Protein AF-A0A930SV05-F1 (afdb_monomer_lite)

pLDDT: mean 82.65, std 10.27, range [40.69, 96.81]

Radius of gyration: 17.52 Å; chains: 1; bounding box: 45×36×41 Å

Sequence (191 aa):
MSDQNIVQQAWQAASDKQTQAQADYPELGCLSGCNDCCKHHGSPMTYAQEWDCIADWLAQHPQVYQQARIQYTQLKQTLQVRLAKSEVPTISGALFEAPCPFLQDERCAVYPVRPMTCRAFGNTTLAPHPSSGEQIYTCNPEKDRWEQLLPMLQEPCVLPERTDLFAPLANWGQPRSLLSWLERAMHADTR

Foldseek 3Di:
DDPLVLQLVLLVVLLVLLVVLCVVPVLQPLDQLDCPCQQFQQKDWAFP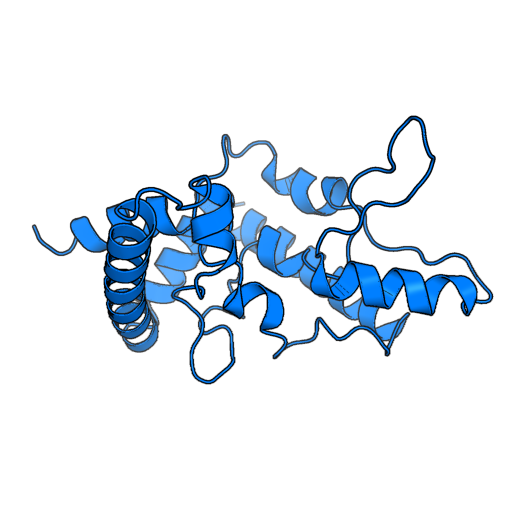SLLVNLVVVCVVVVVLVVQLLVLLVVQVVQLVVQVPDPPHDDSVNSNRNGGHSQQDPSHRVSVSSDGLLSSQALQAWEDQDPPPSDTHHSYPVNVVVCVVCQVVDPDGDDGHHSCVSCVSVVPRDGIDIPSVSSVVVVVVVVD

Structure (mmCIF, N/CA/C/O backbone):
data_AF-A0A930SV05-F1
#
_entry.id   AF-A0A930SV05-F1
#
loop_
_atom_site.group_PDB
_atom_site.id
_atom_site.type_symbol
_atom_site.label_atom_id
_atom_site.label_alt_id
_atom_site.label_comp_id
_atom_site.label_asym_id
_atom_site.label_entity_id
_atom_site.label_seq_id
_atom_site.pdbx_PDB_ins_code
_atom_site.Cartn_x
_atom_site.Cartn_y
_atom_site.Cartn_z
_atom_site.occupancy
_atom_site.B_iso_or_equiv
_atom_site.auth_seq_id
_atom_site.auth_comp_id
_atom_site.auth_asym_id
_atom_site.auth_atom_id
_atom_site.pdbx_PDB_model_num
ATOM 1 N N . MET A 1 1 ? -22.155 1.069 -15.163 1.00 59.22 1 MET A N 1
ATOM 2 C CA . MET A 1 1 ? -21.174 0.385 -14.294 1.00 59.22 1 MET A CA 1
ATOM 3 C C . MET A 1 1 ? -20.994 1.272 -13.075 1.00 59.22 1 MET A C 1
ATOM 5 O O . MET A 1 1 ? -20.831 2.464 -13.284 1.00 59.22 1 MET A O 1
ATOM 9 N N . SER A 1 2 ? -21.166 0.766 -11.851 1.00 78.81 2 SER A N 1
ATOM 10 C CA . SER A 1 2 ? -20.981 1.592 -10.645 1.00 78.81 2 SER A CA 1
ATOM 11 C C . SER A 1 2 ? -19.498 1.905 -10.427 1.00 78.81 2 SER A C 1
ATOM 13 O O . SER A 1 2 ? -18.644 1.123 -10.849 1.00 78.81 2 SER A O 1
ATOM 15 N N . ASP A 1 3 ? -19.190 3.005 -9.737 1.00 80.56 3 ASP A N 1
ATOM 16 C CA . ASP A 1 3 ? -17.806 3.382 -9.407 1.00 80.56 3 ASP A CA 1
ATOM 17 C C . ASP A 1 3 ? -17.085 2.275 -8.617 1.00 80.56 3 ASP A C 1
ATOM 19 O O . ASP A 1 3 ? -15.937 1.951 -8.911 1.00 80.56 3 ASP A O 1
ATOM 23 N N . GLN A 1 4 ? -17.791 1.594 -7.705 1.00 81.44 4 GLN A N 1
ATOM 24 C CA . GLN A 1 4 ? -17.276 0.423 -6.981 1.00 81.44 4 GLN A CA 1
ATOM 25 C C . GLN A 1 4 ? -16.817 -0.708 -7.915 1.00 81.44 4 GLN A C 1
ATOM 27 O O . GLN A 1 4 ? -15.807 -1.356 -7.654 1.00 81.44 4 GLN A O 1
ATOM 32 N N . ASN A 1 5 ? -17.531 -0.947 -9.020 1.00 87.62 5 ASN A N 1
ATOM 33 C CA . ASN A 1 5 ? -17.160 -1.990 -9.976 1.00 87.62 5 ASN A CA 1
ATOM 34 C C . ASN A 1 5 ? -15.854 -1.619 -10.703 1.00 87.62 5 ASN A C 1
ATOM 36 O O . ASN A 1 5 ? -14.973 -2.461 -10.849 1.00 87.62 5 ASN A O 1
ATOM 40 N N . ILE A 1 6 ? -15.674 -0.342 -11.061 1.00 89.25 6 ILE A N 1
ATOM 41 C CA . ILE A 1 6 ? -14.424 0.150 -11.663 1.00 89.25 6 ILE A CA 1
ATOM 42 C C . ILE A 1 6 ? -13.251 -0.010 -10.684 1.00 89.25 6 ILE A C 1
ATOM 44 O O . ILE A 1 6 ? -12.194 -0.500 -11.080 1.00 89.25 6 ILE A O 1
ATOM 48 N N . VAL A 1 7 ? -13.440 0.347 -9.404 1.00 91.50 7 VAL A N 1
ATOM 49 C CA . VAL A 1 7 ? -12.415 0.175 -8.353 1.00 91.50 7 VAL A CA 1
ATOM 50 C C . VAL A 1 7 ? -11.988 -1.290 -8.268 1.00 91.50 7 VAL A C 1
ATOM 52 O O . VAL A 1 7 ? -10.800 -1.602 -8.325 1.00 91.50 7 VAL A O 1
ATOM 55 N N . GLN A 1 8 ? -12.960 -2.195 -8.161 1.00 92.12 8 GLN A N 1
ATOM 56 C CA . GLN A 1 8 ? -12.711 -3.627 -8.017 1.00 92.12 8 GLN A CA 1
ATOM 57 C C . GLN A 1 8 ? -12.015 -4.219 -9.246 1.00 92.12 8 GLN A C 1
ATOM 59 O O . GLN A 1 8 ? -11.072 -4.992 -9.089 1.00 92.12 8 GLN A O 1
ATOM 64 N N . GLN A 1 9 ? -12.418 -3.824 -10.457 1.00 92.81 9 GLN A N 1
ATOM 65 C CA . GLN A 1 9 ? -11.746 -4.237 -11.693 1.00 92.81 9 GLN A CA 1
ATOM 66 C C . GLN A 1 9 ? -10.293 -3.757 -11.734 1.00 92.81 9 GLN A C 1
ATOM 68 O O . GLN A 1 9 ? -9.398 -4.541 -12.048 1.00 92.81 9 GLN A O 1
ATOM 73 N N . ALA A 1 10 ? -10.038 -2.497 -11.370 1.00 92.75 10 ALA A N 1
ATOM 74 C CA . ALA A 1 10 ? -8.683 -1.958 -11.316 1.00 92.75 10 ALA A CA 1
ATOM 75 C C . ALA A 1 10 ? -7.828 -2.700 -10.275 1.00 92.75 10 ALA A C 1
ATOM 77 O O . ALA A 1 10 ? -6.695 -3.093 -10.557 1.00 92.75 10 ALA A O 1
ATOM 78 N N . TRP A 1 11 ? -8.376 -2.957 -9.086 1.00 93.94 11 TRP A N 1
ATOM 79 C CA . TRP A 1 11 ? -7.712 -3.750 -8.051 1.00 93.94 11 TRP A CA 1
ATOM 80 C C . TRP A 1 11 ? -7.405 -5.177 -8.494 1.00 93.94 11 TRP A C 1
ATOM 82 O O . TRP A 1 11 ? -6.324 -5.682 -8.175 1.00 93.94 11 TRP A O 1
ATOM 92 N N . GLN A 1 12 ? -8.325 -5.820 -9.212 1.00 93.00 12 GLN A N 1
ATOM 93 C CA . GLN A 1 12 ? -8.112 -7.161 -9.744 1.00 93.00 12 GLN A CA 1
ATOM 94 C C . GLN A 1 12 ? -6.983 -7.151 -10.773 1.00 93.00 12 GLN A C 1
ATOM 96 O O . GLN A 1 12 ? -6.008 -7.868 -10.587 1.00 93.00 12 GLN A O 1
ATOM 101 N N . ALA A 1 13 ? -7.033 -6.252 -11.759 1.00 92.31 13 ALA A N 1
ATOM 102 C CA . ALA A 1 13 ? -5.990 -6.132 -12.776 1.00 92.31 13 ALA A CA 1
ATOM 103 C C . ALA A 1 13 ? -4.599 -5.886 -12.165 1.00 92.31 13 ALA A C 1
ATOM 105 O O . ALA A 1 13 ? -3.615 -6.493 -12.582 1.00 92.31 13 ALA A O 1
ATOM 106 N N . ALA A 1 14 ? -4.500 -5.037 -11.138 1.00 91.25 14 ALA A N 1
ATOM 107 C CA . ALA A 1 14 ? -3.242 -4.819 -10.423 1.00 91.25 14 ALA A CA 1
ATOM 108 C C . ALA A 1 14 ? -2.764 -6.063 -9.662 1.00 91.25 14 ALA A C 1
ATOM 110 O O . ALA A 1 14 ? -1.565 -6.325 -9.598 1.00 91.25 14 ALA A O 1
ATOM 111 N N . SER A 1 15 ? -3.693 -6.838 -9.101 1.00 89.06 15 SER A N 1
ATOM 112 C CA . SER A 1 15 ? -3.371 -8.094 -8.417 1.00 89.06 15 SER A CA 1
ATOM 113 C C . SER A 1 15 ? -2.893 -9.154 -9.407 1.00 89.06 15 SER A C 1
ATOM 115 O O . SER A 1 15 ? -1.921 -9.842 -9.119 1.00 89.06 15 SER A O 1
ATOM 117 N N . ASP A 1 16 ? -3.498 -9.226 -10.592 1.00 90.38 16 ASP A N 1
ATOM 118 C CA . ASP A 1 16 ? -3.077 -10.140 -11.655 1.00 90.38 16 ASP A CA 1
ATOM 119 C C . ASP A 1 16 ? -1.663 -9.793 -12.138 1.00 90.38 16 ASP A C 1
ATOM 121 O O . ASP A 1 16 ? -0.810 -10.675 -12.238 1.00 90.38 16 ASP A O 1
ATOM 125 N N . LYS A 1 17 ? -1.363 -8.499 -12.342 1.00 88.56 17 LYS A N 1
ATOM 126 C CA . LYS A 1 17 ? 0.002 -8.054 -12.671 1.00 88.56 17 LYS A CA 1
ATOM 127 C C . LYS A 1 17 ? 1.000 -8.369 -11.552 1.00 88.56 17 LYS A C 1
ATOM 129 O O . LYS A 1 17 ? 2.129 -8.748 -11.845 1.00 88.56 17 LYS A O 1
ATOM 134 N N . GLN A 1 18 ? 0.598 -8.238 -10.285 1.00 84.19 18 GLN A N 1
ATOM 135 C CA . GLN A 1 18 ? 1.427 -8.627 -9.139 1.00 84.19 18 GLN A CA 1
ATOM 136 C C . GLN A 1 18 ? 1.746 -10.126 -9.162 1.00 84.19 18 GLN A C 1
ATOM 138 O O . GLN A 1 18 ? 2.901 -10.501 -8.975 1.00 84.19 18 GLN A O 1
ATOM 143 N N . THR A 1 19 ? 0.740 -10.968 -9.394 1.00 85.69 19 THR A N 1
ATOM 144 C CA . THR A 1 19 ? 0.913 -12.421 -9.493 1.00 85.69 19 THR A CA 1
ATOM 145 C C . THR A 1 19 ? 1.805 -12.801 -10.668 1.00 85.69 19 THR A C 1
ATOM 147 O O . THR A 1 19 ? 2.682 -13.643 -10.502 1.00 85.69 19 THR A O 1
ATOM 150 N N . GLN A 1 20 ? 1.640 -12.153 -11.823 1.00 86.81 20 GLN A N 1
ATOM 151 C CA . GLN A 1 20 ? 2.508 -12.380 -12.976 1.00 86.81 20 GLN A CA 1
ATOM 152 C C . GLN A 1 20 ? 3.963 -12.004 -12.666 1.00 86.81 20 GLN A C 1
ATOM 154 O O . GLN A 1 20 ? 4.849 -12.829 -12.846 1.00 86.81 20 GLN A O 1
ATOM 159 N N . ALA A 1 21 ? 4.207 -10.817 -12.099 1.00 83.06 21 ALA A N 1
ATOM 160 C CA . ALA A 1 21 ? 5.557 -10.395 -11.724 1.00 83.06 21 ALA A CA 1
ATOM 161 C C . ALA A 1 21 ? 6.218 -11.366 -10.730 1.00 83.06 21 ALA A C 1
ATOM 163 O O . ALA A 1 21 ? 7.404 -11.640 -10.831 1.00 83.06 21 ALA A O 1
ATOM 164 N N . GLN A 1 22 ? 5.467 -11.931 -9.784 1.00 80.44 22 GLN A N 1
ATOM 165 C CA . GLN A 1 22 ? 6.000 -12.947 -8.866 1.00 80.44 22 GLN A CA 1
ATOM 166 C C . GLN A 1 22 ? 6.317 -14.275 -9.556 1.00 80.44 22 GLN A C 1
ATOM 168 O O . GLN A 1 22 ? 7.251 -14.959 -9.150 1.00 80.44 22 GLN A O 1
ATOM 173 N N . ALA A 1 23 ? 5.531 -14.662 -10.562 1.00 85.25 23 ALA A N 1
ATOM 174 C CA . ALA A 1 23 ? 5.810 -15.858 -11.348 1.00 85.25 23 ALA A CA 1
ATOM 175 C C . ALA A 1 23 ? 7.086 -15.683 -12.184 1.00 85.25 23 ALA A C 1
ATOM 177 O O . ALA A 1 23 ? 7.877 -16.619 -12.288 1.00 85.25 23 ALA A O 1
ATOM 178 N N . ASP A 1 24 ? 7.290 -14.481 -12.725 1.00 83.69 24 ASP A N 1
ATOM 179 C CA . ASP A 1 24 ? 8.467 -14.134 -13.523 1.00 83.69 24 ASP A CA 1
ATOM 180 C C . ASP A 1 24 ? 9.719 -13.923 -12.651 1.00 83.69 24 ASP A C 1
ATOM 182 O O . ASP A 1 24 ? 10.828 -14.232 -13.085 1.00 83.69 24 ASP A O 1
ATOM 186 N N . TYR A 1 25 ? 9.544 -13.448 -11.410 1.00 82.19 25 TYR A N 1
ATOM 187 C CA . TYR A 1 25 ? 10.624 -13.141 -10.463 1.00 82.19 25 TYR A CA 1
ATOM 188 C C . TYR A 1 25 ? 10.316 -13.703 -9.054 1.00 82.19 25 TYR A C 1
ATOM 190 O O . TYR A 1 25 ? 9.882 -12.958 -8.166 1.00 82.19 25 TYR A O 1
ATOM 198 N N . PRO A 1 26 ? 10.524 -15.013 -8.814 1.00 80.94 26 PRO A N 1
ATOM 199 C CA . PRO A 1 26 ? 10.186 -15.686 -7.551 1.00 80.94 26 PRO A CA 1
ATOM 200 C C . PRO A 1 26 ? 10.889 -15.137 -6.301 1.00 80.94 26 PRO A C 1
ATOM 202 O O . PRO A 1 26 ? 10.432 -15.351 -5.177 1.00 80.94 26 PRO A O 1
ATOM 205 N N . GLU A 1 27 ? 11.998 -14.426 -6.478 1.00 79.06 27 GLU A N 1
ATOM 206 C CA . GLU A 1 27 ? 12.783 -13.781 -5.425 1.00 79.06 27 GLU A CA 1
ATOM 207 C C . GLU A 1 27 ? 12.087 -12.531 -4.861 1.00 79.06 27 GLU A C 1
ATOM 209 O O . GLU A 1 27 ? 12.510 -11.990 -3.834 1.00 79.06 27 GLU A O 1
ATOM 214 N N . LEU A 1 28 ? 11.006 -12.073 -5.501 1.00 77.38 28 LEU A N 1
ATOM 215 C CA . LEU A 1 28 ? 10.194 -10.971 -5.012 1.00 77.38 28 LEU A CA 1
ATOM 216 C C . LEU A 1 28 ? 9.486 -11.307 -3.702 1.00 77.38 28 LEU A C 1
ATOM 218 O O . LEU A 1 28 ? 8.580 -12.137 -3.643 1.00 77.38 28 LEU A O 1
ATOM 222 N N . GLY A 1 29 ? 9.818 -10.560 -2.650 1.00 71.69 29 GLY A N 1
ATOM 223 C CA . GLY A 1 29 ? 9.240 -10.758 -1.321 1.00 71.69 29 GLY A CA 1
ATOM 224 C C . GLY A 1 29 ? 7.856 -10.141 -1.138 1.00 71.69 29 GLY A C 1
ATOM 225 O O . GLY A 1 29 ? 7.181 -10.456 -0.156 1.00 71.69 29 GLY A O 1
ATOM 226 N N . CYS A 1 30 ? 7.396 -9.285 -2.059 1.00 70.88 30 CYS A N 1
ATOM 227 C CA . CYS A 1 30 ? 6.089 -8.635 -1.971 1.00 70.88 30 CYS A CA 1
ATOM 228 C C . CYS A 1 30 ? 4.941 -9.594 -2.341 1.00 70.88 30 CYS A C 1
ATOM 230 O O . CYS A 1 30 ? 4.268 -9.417 -3.356 1.00 70.88 30 CYS A O 1
ATOM 232 N N . LEU A 1 31 ? 4.736 -10.624 -1.518 1.00 67.44 31 LEU A N 1
ATOM 233 C CA . LEU A 1 31 ? 3.689 -11.647 -1.614 1.00 67.44 31 LEU A CA 1
ATOM 234 C C . LEU A 1 31 ? 2.488 -11.322 -0.715 1.00 67.44 31 LEU A C 1
ATOM 236 O O . LEU A 1 31 ? 2.521 -10.413 0.119 1.00 67.44 31 LEU A O 1
ATOM 240 N N . SER A 1 32 ? 1.411 -12.103 -0.842 1.00 65.50 32 SER A N 1
ATOM 241 C CA . SER A 1 32 ? 0.381 -12.136 0.201 1.00 65.50 32 SER A CA 1
ATOM 242 C C . SER A 1 32 ? 1.016 -12.524 1.538 1.00 65.50 32 SER A C 1
ATOM 244 O O . SER A 1 32 ? 1.530 -13.628 1.691 1.00 65.50 32 SER A O 1
ATOM 246 N N . GLY A 1 33 ? 1.007 -11.595 2.496 1.00 66.06 33 GLY A N 1
ATOM 247 C CA . GLY A 1 33 ? 1.691 -11.748 3.783 1.00 66.06 33 GLY A CA 1
ATOM 248 C C . GLY A 1 33 ? 2.959 -10.906 3.948 1.00 66.06 33 GLY A C 1
ATOM 249 O O . GLY A 1 33 ? 3.438 -10.800 5.071 1.00 66.06 33 GLY A O 1
ATOM 250 N N . CYS A 1 34 ? 3.463 -10.250 2.897 1.00 80.56 34 CYS A N 1
ATOM 251 C CA . CYS A 1 34 ? 4.453 -9.184 3.059 1.00 80.56 34 CYS A CA 1
ATOM 252 C C . CYS A 1 34 ? 3.823 -8.001 3.808 1.00 80.56 34 CYS A C 1
ATOM 254 O O . CYS A 1 34 ? 2.705 -7.579 3.493 1.00 80.56 34 CYS A O 1
ATOM 256 N N . ASN A 1 35 ? 4.535 -7.467 4.798 1.00 84.62 35 ASN A N 1
ATOM 257 C CA . ASN A 1 35 ? 4.055 -6.372 5.636 1.00 84.62 35 ASN A CA 1
ATOM 258 C C . ASN A 1 35 ? 5.100 -5.271 5.868 1.00 84.62 35 ASN A C 1
ATOM 260 O O . ASN A 1 35 ? 4.842 -4.357 6.651 1.00 84.62 35 ASN A O 1
ATOM 264 N N . ASP A 1 36 ? 6.242 -5.320 5.179 1.00 84.56 36 ASP A N 1
ATOM 265 C CA . ASP A 1 36 ? 7.346 -4.379 5.392 1.00 84.56 36 ASP A CA 1
ATOM 266 C C . ASP A 1 36 ? 6.891 -2.941 5.143 1.00 84.56 36 ASP A C 1
ATOM 268 O O . ASP A 1 36 ? 7.126 -2.044 5.952 1.00 84.56 36 ASP A O 1
ATOM 272 N N . CYS A 1 37 ? 6.113 -2.719 4.078 1.00 82.06 37 CYS A N 1
ATOM 273 C CA . CYS A 1 37 ? 5.533 -1.407 3.837 1.00 82.06 37 CYS A CA 1
ATOM 274 C C . CYS A 1 37 ? 4.506 -1.021 4.914 1.00 82.06 37 CYS A C 1
ATOM 276 O O . CYS A 1 37 ? 4.425 0.151 5.253 1.00 82.06 37 CYS A O 1
ATOM 278 N N . CYS A 1 38 ? 3.763 -1.966 5.495 1.00 88.06 38 CYS A N 1
ATOM 279 C CA . CYS A 1 38 ? 2.794 -1.691 6.556 1.00 88.06 38 CYS A CA 1
ATOM 280 C C . CYS A 1 38 ? 3.453 -1.375 7.904 1.00 88.06 38 CYS A C 1
ATOM 282 O O . CYS A 1 38 ? 2.846 -0.665 8.701 1.00 88.06 38 CYS A O 1
ATOM 284 N N . LYS A 1 39 ? 4.663 -1.873 8.170 1.00 88.69 39 LYS A N 1
ATOM 285 C CA . LYS A 1 39 ? 5.420 -1.578 9.400 1.00 88.69 39 LYS A CA 1
ATOM 286 C C . LYS A 1 39 ? 5.930 -0.143 9.446 1.00 88.69 39 LYS A C 1
ATOM 288 O O . LYS A 1 39 ? 6.044 0.432 10.526 1.00 88.69 39 LYS A O 1
ATOM 293 N N . HIS A 1 40 ? 6.216 0.415 8.274 1.00 82.94 40 HIS A N 1
ATOM 294 C CA . HIS A 1 40 ? 6.907 1.692 8.149 1.00 82.94 40 HIS A CA 1
ATOM 295 C C . HIS A 1 40 ? 6.031 2.782 7.508 1.00 82.94 40 HIS A C 1
ATOM 297 O O . HIS A 1 40 ? 6.124 3.935 7.888 1.00 82.94 40 HIS A O 1
ATOM 303 N N . HIS A 1 41 ? 5.091 2.463 6.617 1.00 81.06 41 HIS A N 1
ATOM 304 C CA . HIS A 1 41 ? 4.241 3.463 5.955 1.00 81.06 41 HIS A CA 1
ATOM 305 C C . HIS A 1 41 ? 2.845 3.526 6.578 1.00 81.06 41 HIS A C 1
ATOM 307 O O . HIS A 1 41 ? 1.877 2.959 6.063 1.00 81.06 41 HIS A O 1
ATOM 313 N N . GLY A 1 42 ? 2.723 4.272 7.674 1.00 79.44 42 GLY A N 1
ATOM 314 C CA . GLY A 1 42 ? 1.504 4.316 8.490 1.00 79.44 42 GLY A CA 1
ATOM 315 C C . GLY A 1 42 ? 0.307 5.005 7.840 1.00 79.44 42 GLY A C 1
ATOM 316 O O . GLY A 1 42 ? -0.796 4.985 8.384 1.00 79.44 42 GLY A O 1
ATOM 317 N N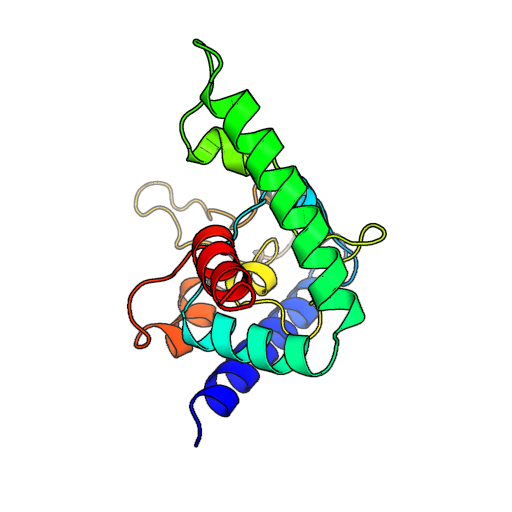 . SER A 1 43 ? 0.507 5.644 6.684 1.00 85.06 43 SER A N 1
ATOM 318 C CA . SER A 1 43 ? -0.517 6.465 6.047 1.00 85.06 43 SER A CA 1
ATOM 319 C C . SER A 1 43 ? -0.419 6.471 4.515 1.00 85.06 43 SER A C 1
ATOM 321 O O . SER A 1 43 ? -0.064 7.504 3.936 1.00 85.06 43 SER A O 1
ATOM 323 N N . PRO A 1 44 ? -0.765 5.365 3.828 1.00 88.44 44 PRO A N 1
ATOM 324 C CA . PRO A 1 44 ? -0.810 5.347 2.369 1.00 88.44 44 PRO A CA 1
ATOM 325 C C . PRO A 1 44 ? -1.788 6.399 1.823 1.00 88.44 44 PRO A C 1
ATOM 327 O O . PRO A 1 44 ? -2.797 6.727 2.454 1.00 88.44 44 PRO A O 1
ATOM 330 N N . MET A 1 45 ? -1.480 6.928 0.637 1.00 88.94 45 MET A N 1
ATOM 331 C CA . MET A 1 45 ? -2.344 7.846 -0.109 1.00 88.94 45 MET A CA 1
ATOM 332 C C . MET A 1 45 ? -3.043 7.113 -1.249 1.00 88.94 45 MET A C 1
ATOM 334 O O . MET A 1 45 ? -2.399 6.369 -1.991 1.00 88.94 45 MET A O 1
ATOM 338 N N . THR A 1 46 ? -4.349 7.327 -1.390 1.00 90.94 46 THR A N 1
ATOM 339 C CA . THR A 1 46 ? -5.166 6.677 -2.424 1.00 90.94 46 THR A CA 1
ATOM 340 C C . THR A 1 46 ? -6.443 7.474 -2.706 1.00 90.94 46 THR A C 1
ATOM 342 O O . THR A 1 46 ? -6.706 8.461 -2.015 1.00 90.94 46 THR A O 1
ATOM 345 N N . TYR A 1 47 ? -7.226 7.112 -3.720 1.00 91.56 47 TYR A N 1
ATOM 346 C CA . TYR A 1 47 ? -8.405 7.892 -4.115 1.00 91.56 47 TYR A CA 1
ATOM 347 C C . TYR A 1 47 ? -9.575 7.732 -3.134 1.00 91.56 47 TYR A C 1
ATOM 349 O O . TYR A 1 47 ? -9.661 6.757 -2.391 1.00 91.56 47 TYR A O 1
ATOM 357 N N . ALA A 1 48 ? -10.486 8.709 -3.108 1.00 88.44 48 ALA A N 1
ATOM 358 C CA . ALA A 1 48 ? -11.609 8.709 -2.165 1.00 88.44 48 ALA A CA 1
ATOM 359 C C . ALA A 1 48 ? -12.530 7.488 -2.344 1.00 88.44 48 ALA A C 1
ATOM 361 O O . ALA A 1 48 ? -12.906 6.863 -1.364 1.00 88.44 48 ALA A O 1
ATOM 362 N N . GLN A 1 49 ? -12.791 7.096 -3.586 1.00 90.12 49 GLN A N 1
ATOM 363 C CA . GLN A 1 49 ? -13.655 5.980 -3.966 1.00 90.12 49 GLN A CA 1
ATOM 364 C C . GLN A 1 49 ? -13.099 4.634 -3.489 1.00 90.12 49 GLN A C 1
ATOM 366 O O . GLN A 1 49 ? -13.847 3.733 -3.117 1.00 90.12 49 GLN A O 1
ATOM 371 N N . GLU A 1 50 ? -11.774 4.494 -3.463 1.00 94.00 50 GLU A N 1
ATOM 372 C CA . GLU A 1 50 ? -11.125 3.322 -2.878 1.00 94.00 50 GLU A CA 1
ATOM 373 C C . GLU A 1 50 ? -11.319 3.286 -1.360 1.00 94.00 50 GLU A C 1
ATOM 375 O O . GLU A 1 50 ? -11.573 2.218 -0.806 1.00 94.00 50 GLU A O 1
ATOM 380 N N . TRP A 1 51 ? -11.253 4.443 -0.688 1.00 92.69 51 TRP A N 1
ATOM 381 C CA . TRP A 1 51 ? -11.580 4.527 0.735 1.00 92.69 51 TRP A CA 1
ATOM 382 C C . TRP A 1 51 ? -13.042 4.191 1.021 1.00 92.69 51 TRP A C 1
ATOM 384 O O . TRP A 1 51 ? -13.307 3.528 2.020 1.00 92.69 51 TRP A O 1
ATOM 394 N N . ASP A 1 52 ? -13.969 4.591 0.153 1.00 90.56 52 ASP A N 1
ATOM 395 C CA . ASP A 1 52 ? -15.387 4.243 0.286 1.00 90.56 52 ASP A CA 1
ATOM 396 C C . ASP A 1 52 ? -15.587 2.723 0.158 1.00 90.56 52 ASP A C 1
ATOM 398 O O . ASP A 1 52 ? -16.229 2.112 1.008 1.00 90.56 52 ASP A O 1
ATOM 402 N N . CYS A 1 53 ? -14.920 2.073 -0.802 1.00 93.38 53 CYS A N 1
ATOM 403 C CA . CYS A 1 53 ? -14.942 0.609 -0.925 1.00 93.38 53 CYS A CA 1
ATOM 404 C C . CYS A 1 53 ? -14.366 -0.099 0.316 1.00 93.38 53 CYS A C 1
ATOM 406 O O . CYS A 1 53 ? -14.868 -1.145 0.733 1.00 93.38 53 CYS A O 1
ATOM 408 N N . ILE A 1 54 ? -13.309 0.457 0.919 1.00 94.25 54 ILE A N 1
ATOM 409 C CA . ILE A 1 54 ? -12.740 -0.055 2.174 1.00 94.25 54 ILE A CA 1
ATOM 410 C C . ILE A 1 54 ? -13.725 0.152 3.332 1.00 94.25 54 ILE A C 1
ATOM 412 O O . ILE A 1 54 ? -13.882 -0.747 4.156 1.00 94.25 54 ILE A O 1
ATOM 416 N N . ALA A 1 55 ? -14.414 1.295 3.387 1.00 92.62 55 ALA A N 1
ATOM 417 C CA . ALA A 1 55 ? -15.440 1.582 4.387 1.00 92.62 55 ALA A CA 1
ATOM 418 C C . ALA A 1 55 ? -16.601 0.578 4.310 1.00 92.62 55 ALA A C 1
ATOM 420 O O . ALA A 1 55 ? -16.968 -0.010 5.328 1.00 92.62 55 ALA A O 1
ATOM 421 N N . ASP A 1 56 ? -17.115 0.320 3.105 1.00 93.44 56 ASP A N 1
ATOM 422 C CA . ASP A 1 56 ? -18.196 -0.642 2.858 1.00 93.44 56 ASP A CA 1
ATOM 423 C C . ASP A 1 56 ? -17.806 -2.062 3.279 1.00 93.44 56 ASP A C 1
ATOM 425 O O . ASP A 1 56 ? -18.619 -2.815 3.826 1.00 93.44 56 ASP A O 1
ATOM 429 N N . TRP A 1 57 ? -16.544 -2.435 3.051 1.00 95.38 57 TRP A N 1
ATOM 430 C CA . TRP A 1 57 ? -16.011 -3.711 3.509 1.00 95.38 57 TRP A CA 1
ATOM 431 C C . TRP A 1 57 ? -15.891 -3.753 5.036 1.00 95.38 57 TRP A C 1
ATOM 433 O O . TRP A 1 57 ? -16.321 -4.723 5.656 1.00 95.38 57 TRP A O 1
ATOM 443 N N . LEU A 1 58 ? -15.376 -2.699 5.673 1.00 94.75 58 LEU A N 1
ATOM 444 C CA . LEU A 1 58 ? -15.236 -2.619 7.133 1.00 94.75 58 LEU A CA 1
ATOM 445 C C . LEU A 1 58 ? -16.583 -2.636 7.864 1.00 94.75 58 LEU A C 1
ATOM 447 O O . LEU A 1 58 ? -16.675 -3.239 8.933 1.00 94.75 58 LEU A O 1
ATOM 451 N N . ALA A 1 59 ? -17.636 -2.061 7.277 1.00 93.62 59 ALA A N 1
ATOM 452 C CA . ALA A 1 59 ? -18.997 -2.134 7.812 1.00 93.62 59 ALA A CA 1
ATOM 453 C C . ALA A 1 59 ? -19.499 -3.586 7.937 1.00 93.62 59 ALA A C 1
ATOM 455 O O . ALA A 1 59 ? -20.262 -3.910 8.845 1.00 93.62 59 ALA A O 1
ATOM 456 N N . GLN A 1 60 ? -19.025 -4.478 7.063 1.00 96.25 60 GLN A N 1
ATOM 457 C CA . GLN A 1 60 ? -19.323 -5.914 7.095 1.00 96.25 60 GLN A CA 1
ATOM 458 C C . GLN A 1 60 ? -18.355 -6.704 7.996 1.00 96.25 60 GLN A C 1
ATOM 460 O O . GLN A 1 60 ? -18.614 -7.865 8.307 1.00 96.25 60 GLN A O 1
ATOM 465 N N . HIS A 1 61 ? -17.258 -6.083 8.443 1.00 96.81 61 HIS A N 1
ATOM 466 C CA . HIS A 1 61 ? -16.194 -6.699 9.243 1.00 96.81 61 HIS A CA 1
ATOM 467 C C . HIS A 1 61 ? -15.927 -5.879 10.521 1.00 96.81 61 HIS A C 1
ATOM 469 O O . HIS A 1 61 ? -14.829 -5.343 10.709 1.00 96.81 61 HIS A O 1
ATOM 475 N N . PRO A 1 62 ? -16.906 -5.788 11.444 1.00 94.62 62 PRO A N 1
ATOM 476 C CA . PRO A 1 62 ? -16.844 -4.873 12.586 1.00 94.62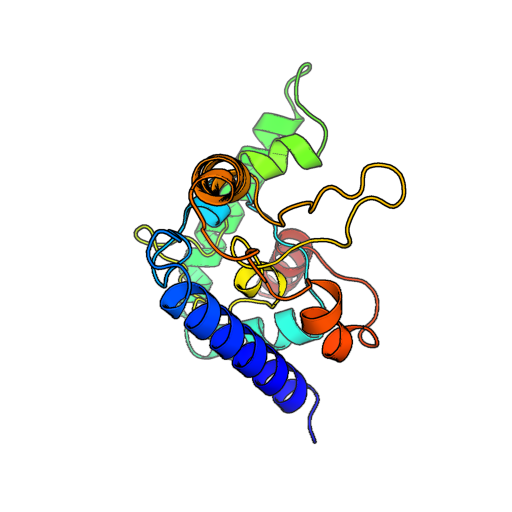 62 PRO A CA 1
ATOM 477 C C . PRO A 1 62 ? -15.650 -5.129 13.513 1.00 94.62 62 PRO A C 1
ATOM 479 O O . PRO A 1 62 ? -15.111 -4.187 14.084 1.00 94.62 62 PRO A O 1
ATOM 482 N N . GLN A 1 63 ? -15.188 -6.377 13.639 1.00 95.44 63 GLN A N 1
ATOM 483 C CA . GLN A 1 63 ? -14.000 -6.700 14.439 1.00 95.44 63 GLN A CA 1
ATOM 484 C C . GLN A 1 63 ? -12.734 -6.035 13.877 1.00 95.44 63 GLN A C 1
ATOM 486 O O . GLN A 1 63 ? -11.963 -5.442 14.631 1.00 95.44 63 GLN A O 1
ATOM 491 N N . VAL A 1 64 ? -12.562 -6.057 12.550 1.00 95.25 64 VAL A N 1
ATOM 492 C CA . VAL A 1 64 ? -11.428 -5.407 11.877 1.00 95.25 64 VAL A CA 1
ATOM 493 C C . VAL A 1 64 ? -11.510 -3.892 12.043 1.00 95.25 64 VAL A C 1
ATOM 495 O O . VAL A 1 64 ? -10.501 -3.258 12.350 1.00 95.25 64 VAL A O 1
ATOM 498 N N . TYR A 1 65 ? -12.709 -3.319 11.903 1.00 93.50 65 TYR A N 1
ATOM 499 C CA . TYR A 1 65 ? -12.941 -1.888 12.104 1.00 93.50 65 TYR A CA 1
ATOM 500 C C . TYR A 1 65 ? -12.587 -1.429 13.525 1.00 93.50 65 TYR A C 1
ATOM 502 O O . TYR A 1 65 ? -11.847 -0.458 13.696 1.00 93.50 65 TYR A O 1
ATOM 510 N N . GLN A 1 66 ? -13.058 -2.146 14.549 1.00 92.62 66 GLN A N 1
ATOM 511 C CA . GLN A 1 66 ? -12.767 -1.817 15.948 1.00 92.62 66 GLN A CA 1
ATOM 512 C C . GLN A 1 66 ? -11.269 -1.894 16.248 1.00 92.62 66 GLN A C 1
ATOM 514 O O . GLN A 1 66 ? -10.709 -0.985 16.863 1.00 92.62 66 GLN A O 1
ATOM 519 N N . GLN A 1 67 ? -10.594 -2.934 15.759 1.00 94.38 67 GLN A N 1
ATOM 520 C CA . GLN A 1 67 ? -9.156 -3.068 15.955 1.00 94.38 67 GLN A CA 1
ATOM 521 C C . GLN A 1 67 ? -8.379 -1.953 15.235 1.00 94.38 67 GLN A C 1
ATOM 523 O O . GLN A 1 67 ? -7.487 -1.346 15.832 1.00 94.38 67 GLN A O 1
ATOM 528 N N . ALA A 1 68 ? -8.768 -1.600 14.006 1.00 92.62 68 ALA A N 1
ATOM 529 C CA . ALA A 1 68 ? -8.172 -0.479 13.280 1.00 92.62 68 ALA A CA 1
ATOM 530 C C . ALA A 1 68 ? -8.373 0.862 14.004 1.00 92.62 68 ALA A C 1
ATOM 532 O O . ALA A 1 68 ? -7.484 1.713 13.996 1.00 92.62 68 ALA A O 1
ATOM 533 N N . ARG A 1 69 ? -9.506 1.051 14.692 1.00 90.94 69 ARG A N 1
ATOM 534 C CA . ARG A 1 69 ? -9.781 2.238 15.519 1.00 90.94 69 ARG A CA 1
ATOM 535 C C . ARG A 1 69 ? -8.854 2.351 16.723 1.00 90.94 69 ARG A C 1
ATOM 537 O O . ARG A 1 69 ? -8.349 3.440 17.017 1.00 90.94 69 ARG A O 1
ATOM 544 N N . ILE A 1 70 ? -8.604 1.238 17.408 1.00 92.31 70 ILE A N 1
ATOM 545 C CA . ILE A 1 70 ? -7.654 1.185 18.526 1.00 92.31 70 ILE A CA 1
ATOM 546 C C . ILE A 1 70 ? -6.250 1.533 18.019 1.00 92.31 70 ILE A C 1
ATOM 548 O O . ILE A 1 70 ? -5.597 2.426 18.565 1.00 92.31 70 ILE A O 1
ATOM 552 N N . GLN A 1 71 ? -5.823 0.897 16.927 1.00 92.50 71 GLN A N 1
ATOM 553 C CA . GLN A 1 71 ? -4.508 1.119 16.322 1.00 92.50 71 GLN A CA 1
ATOM 554 C C . GLN A 1 71 ? -4.341 2.552 15.802 1.00 92.50 71 GLN A C 1
ATOM 556 O O . GLN A 1 71 ? -3.295 3.165 16.002 1.00 92.50 71 GLN A O 1
ATOM 561 N N . TYR A 1 72 ? -5.383 3.135 15.208 1.00 91.69 72 TYR A N 1
ATOM 562 C CA . TYR A 1 72 ? -5.399 4.539 14.803 1.00 91.69 72 TYR A CA 1
ATOM 563 C C . TYR A 1 72 ? -5.218 5.492 15.989 1.00 91.69 72 TYR A C 1
ATOM 565 O O . TYR A 1 72 ? -4.447 6.449 15.911 1.00 91.69 72 TYR A O 1
ATOM 573 N N . THR A 1 73 ? -5.894 5.221 17.106 1.00 89.81 73 THR A N 1
ATOM 574 C CA . THR A 1 73 ? -5.777 6.038 18.322 1.00 89.81 73 THR A CA 1
ATOM 575 C C . THR A 1 73 ? -4.347 6.007 18.864 1.00 89.81 73 THR A C 1
ATOM 577 O O . THR A 1 73 ? -3.783 7.057 19.180 1.00 89.81 73 THR A O 1
ATOM 580 N N . GLN A 1 74 ? -3.733 4.822 18.900 1.00 88.88 74 GLN A N 1
ATOM 581 C CA . GLN A 1 74 ? -2.329 4.651 19.284 1.00 88.88 74 GLN A CA 1
ATOM 582 C C . GLN A 1 74 ? -1.395 5.392 18.322 1.00 88.88 74 GLN A C 1
ATOM 584 O O . GLN A 1 74 ? -0.529 6.146 18.760 1.00 88.88 74 GLN A O 1
ATOM 589 N N . LEU A 1 75 ? -1.618 5.255 17.014 1.00 87.56 75 LEU A N 1
ATOM 590 C CA . LEU A 1 75 ? -0.847 5.950 15.989 1.00 87.56 75 LEU A CA 1
ATOM 591 C C . LEU A 1 75 ? -0.921 7.473 16.153 1.00 87.56 75 LEU A C 1
ATOM 593 O O . LEU A 1 75 ? 0.107 8.145 16.096 1.00 87.56 75 LEU A O 1
ATOM 597 N N . LYS A 1 76 ? -2.108 8.029 16.413 1.00 87.44 76 LYS A N 1
ATOM 598 C CA . LYS A 1 76 ? -2.294 9.468 16.656 1.00 87.44 76 LYS A CA 1
ATOM 599 C C . LYS A 1 76 ? -1.472 9.940 17.854 1.00 87.44 76 LYS A C 1
ATOM 601 O O . LYS A 1 76 ? -0.787 10.955 17.749 1.00 87.44 76 LYS A O 1
ATOM 606 N N . GLN A 1 77 ? -1.477 9.181 18.950 1.00 86.69 77 GLN A N 1
ATOM 607 C CA . GLN A 1 77 ? -0.649 9.470 20.125 1.00 86.69 77 GLN A CA 1
ATOM 608 C C . GLN A 1 77 ? 0.847 9.392 19.792 1.00 86.69 77 GLN A C 1
ATOM 610 O O . GLN A 1 77 ? 1.598 10.309 20.125 1.00 86.69 77 GLN A O 1
ATOM 615 N N . THR A 1 78 ? 1.288 8.347 19.085 1.00 84.94 78 THR A N 1
ATOM 616 C CA . THR A 1 78 ? 2.684 8.206 18.643 1.00 84.94 78 THR A CA 1
ATOM 617 C C . THR A 1 78 ? 3.118 9.387 17.779 1.00 84.94 78 THR A C 1
ATOM 619 O O . THR A 1 78 ? 4.183 9.956 18.014 1.00 84.94 78 THR A O 1
ATOM 622 N N . LEU A 1 79 ? 2.293 9.795 16.812 1.00 84.12 79 LEU A N 1
ATOM 623 C CA . LEU A 1 79 ? 2.579 10.933 15.942 1.00 84.12 79 LEU A CA 1
ATOM 624 C C . LEU A 1 79 ? 2.610 12.249 16.719 1.00 84.12 79 LEU A C 1
ATOM 626 O O . LEU A 1 79 ? 3.504 13.048 16.476 1.00 84.12 79 LEU A O 1
ATOM 630 N N . GLN A 1 80 ? 1.705 12.467 17.676 1.00 84.62 80 GLN A N 1
ATOM 631 C CA . GLN A 1 80 ? 1.722 13.655 18.538 1.00 84.62 80 GLN A CA 1
ATOM 632 C C . GLN A 1 80 ? 3.006 13.738 19.369 1.00 84.62 80 GLN A C 1
ATOM 634 O O . GLN A 1 80 ? 3.659 14.778 19.376 1.00 84.62 80 GLN A O 1
ATOM 639 N N . VAL A 1 81 ? 3.400 12.643 20.030 1.00 83.75 81 VAL A N 1
ATOM 640 C CA . VAL A 1 81 ? 4.634 12.601 20.832 1.00 83.75 81 VAL A CA 1
ATOM 641 C C . VAL A 1 81 ? 5.862 12.815 19.961 1.00 83.75 81 VAL A C 1
ATOM 643 O O . VAL A 1 81 ? 6.781 13.516 20.377 1.00 83.75 81 VAL A O 1
ATOM 646 N N . ARG A 1 82 ? 5.891 12.219 18.762 1.00 80.38 82 ARG A N 1
ATOM 647 C CA . ARG A 1 82 ? 6.964 12.458 17.798 1.00 80.38 82 ARG A CA 1
ATOM 648 C C . ARG A 1 82 ? 6.962 13.926 17.410 1.00 80.38 82 ARG A C 1
ATOM 650 O O . ARG A 1 82 ? 7.902 14.605 17.765 1.00 80.38 82 ARG A O 1
ATOM 657 N N . LEU A 1 83 ? 5.912 14.452 16.788 1.00 80.75 83 LEU A N 1
ATOM 658 C CA . LEU A 1 83 ? 5.865 15.838 16.291 1.00 80.75 83 LEU A CA 1
ATOM 659 C C . LEU A 1 83 ? 6.149 16.908 17.362 1.00 80.75 83 LEU A C 1
ATOM 661 O O . LEU A 1 83 ? 6.539 18.016 17.012 1.00 80.75 83 LEU A O 1
ATOM 665 N N . ALA A 1 84 ? 5.981 16.591 18.648 1.00 81.44 84 ALA A N 1
ATOM 666 C CA . ALA A 1 84 ? 6.284 17.488 19.756 1.00 81.44 84 ALA A CA 1
ATOM 667 C C . ALA A 1 84 ? 7.774 17.578 20.153 1.00 81.44 84 ALA A C 1
ATOM 669 O O . ALA A 1 84 ? 8.118 18.501 20.894 1.00 81.44 84 ALA A O 1
ATOM 670 N N . LYS A 1 85 ? 8.670 16.666 19.731 1.00 76.56 85 LYS A N 1
ATOM 671 C CA . LYS A 1 85 ? 10.106 16.809 20.068 1.00 76.56 85 LYS A CA 1
ATOM 672 C C . LYS A 1 85 ? 10.787 17.782 19.099 1.00 76.56 85 LYS A C 1
ATOM 674 O O . LYS A 1 85 ? 10.584 17.711 17.892 1.00 76.56 85 LYS A O 1
ATOM 679 N N . SER A 1 86 ? 11.643 18.652 19.631 1.00 59.97 86 SER A N 1
ATOM 680 C CA . SER A 1 86 ? 12.300 19.749 18.899 1.00 59.97 86 SER A CA 1
ATOM 681 C C . SER A 1 86 ? 13.230 19.322 17.751 1.00 59.97 86 SER A C 1
ATOM 683 O O . SER A 1 86 ? 13.631 20.169 16.961 1.00 59.97 86 SER A O 1
ATOM 685 N N . GLU A 1 87 ? 13.562 18.033 17.647 1.00 70.00 87 GLU A N 1
ATOM 686 C CA . GLU A 1 87 ? 14.408 17.452 16.589 1.00 70.00 87 GLU A CA 1
ATOM 687 C C . GLU A 1 87 ? 13.618 16.580 15.595 1.00 70.00 87 GLU A C 1
ATOM 689 O O . GLU A 1 87 ? 14.206 15.836 14.812 1.00 70.00 87 GLU A O 1
ATOM 694 N N . VAL A 1 88 ? 12.281 16.607 15.631 1.00 63.16 88 VAL A N 1
ATOM 695 C CA . VAL A 1 88 ? 11.488 15.610 14.900 1.00 63.16 88 VAL A CA 1
ATOM 696 C C . VAL A 1 88 ? 11.342 15.917 13.414 1.00 63.16 88 VAL A C 1
ATOM 698 O O . VAL A 1 88 ? 11.223 17.081 13.023 1.00 63.16 88 VAL A O 1
ATOM 701 N N . PRO A 1 89 ? 11.334 14.855 12.579 1.00 60.66 89 PRO A N 1
ATOM 702 C CA . PRO A 1 89 ? 11.317 14.959 11.134 1.00 60.66 89 PRO A CA 1
ATOM 703 C C . PRO A 1 89 ? 10.060 15.668 10.634 1.00 60.66 89 PRO A C 1
ATOM 705 O O . PRO A 1 89 ? 9.044 15.763 11.324 1.00 60.66 89 PRO A O 1
ATOM 708 N N . THR A 1 90 ? 10.101 16.095 9.373 1.00 73.81 90 THR A N 1
ATOM 709 C CA . THR A 1 90 ? 8.902 16.497 8.625 1.00 73.81 90 THR A CA 1
ATOM 710 C C . THR A 1 90 ? 7.744 15.508 8.848 1.00 73.81 90 THR A C 1
ATOM 712 O O . THR A 1 90 ? 7.971 14.330 9.127 1.00 73.81 90 THR A O 1
ATOM 715 N N . ILE A 1 91 ? 6.491 15.947 8.662 1.00 72.56 91 ILE A N 1
ATOM 716 C CA . ILE A 1 91 ? 5.303 15.068 8.751 1.00 72.56 91 ILE A CA 1
ATOM 717 C C . ILE A 1 91 ? 5.512 13.765 7.964 1.00 72.56 91 ILE A C 1
ATOM 719 O O . ILE A 1 91 ? 5.141 12.697 8.439 1.00 72.56 91 ILE A O 1
ATOM 723 N N . SER A 1 92 ? 6.161 13.852 6.799 1.00 71.38 92 SER A N 1
ATOM 724 C CA . SER A 1 92 ? 6.569 12.692 6.009 1.00 71.38 92 SER A CA 1
ATOM 725 C C . SER A 1 92 ? 7.426 11.724 6.834 1.00 71.38 92 SER A C 1
ATOM 727 O O . SER A 1 92 ? 7.009 10.594 7.065 1.00 71.38 92 SER A O 1
ATOM 729 N N . GLY A 1 93 ? 8.562 12.173 7.374 1.00 73.75 93 GLY A N 1
ATOM 730 C CA . GLY A 1 93 ? 9.457 11.316 8.160 1.00 73.75 93 GLY A CA 1
ATOM 731 C C . GLY A 1 93 ? 8.782 10.686 9.383 1.00 73.75 93 GLY A C 1
ATOM 732 O O . GLY A 1 93 ? 8.957 9.499 9.633 1.00 73.75 93 GLY A O 1
ATOM 733 N N . ALA A 1 94 ? 7.921 11.425 10.088 1.00 76.38 94 ALA A N 1
ATOM 734 C CA . ALA A 1 94 ? 7.173 10.866 11.216 1.00 76.38 94 ALA A CA 1
ATOM 735 C C . ALA A 1 94 ? 6.217 9.725 10.801 1.00 76.38 94 ALA A C 1
ATOM 737 O O . ALA A 1 94 ? 6.030 8.776 11.569 1.00 76.38 94 ALA A O 1
ATOM 738 N N . LEU A 1 95 ? 5.629 9.812 9.600 1.00 76.25 95 LEU A N 1
ATOM 739 C CA . LEU A 1 95 ? 4.720 8.811 9.031 1.00 76.25 95 LEU A CA 1
ATOM 740 C C . LEU A 1 95 ? 5.436 7.587 8.447 1.00 76.25 95 LEU A C 1
ATOM 742 O O . LEU A 1 95 ? 4.840 6.512 8.457 1.00 76.25 95 LEU A O 1
ATOM 746 N N . PHE A 1 96 ? 6.673 7.750 7.965 1.00 74.75 96 PHE A N 1
ATOM 747 C CA . PHE A 1 96 ? 7.541 6.676 7.450 1.00 74.75 96 PHE A CA 1
ATOM 748 C C . PHE A 1 96 ? 8.112 5.756 8.545 1.00 74.75 96 PHE A C 1
ATOM 750 O O . PHE A 1 96 ? 8.724 4.733 8.247 1.00 74.75 96 PHE A O 1
ATOM 757 N N . GLU A 1 97 ? 7.897 6.086 9.815 1.00 77.31 97 GLU A N 1
ATOM 758 C CA . GLU A 1 97 ? 8.326 5.264 10.950 1.00 77.31 97 GLU A CA 1
ATOM 759 C C . GLU A 1 97 ? 7.147 4.725 11.766 1.00 77.31 97 GLU A C 1
ATOM 761 O O . GLU A 1 97 ? 7.312 4.319 12.923 1.00 77.31 97 GLU A O 1
ATOM 766 N N . ALA A 1 98 ? 5.928 4.844 11.250 1.00 83.50 98 ALA A N 1
ATOM 767 C CA . ALA A 1 98 ? 4.724 4.529 11.997 1.00 83.50 98 ALA A CA 1
ATOM 768 C C . ALA A 1 98 ? 3.973 3.367 11.335 1.00 83.50 98 ALA A C 1
ATOM 770 O O . ALA A 1 98 ? 3.837 3.363 10.113 1.00 83.50 98 ALA A O 1
ATOM 771 N N . PRO A 1 99 ? 3.470 2.387 12.103 1.00 90.62 99 PRO A N 1
ATOM 772 C CA . PRO A 1 99 ? 2.774 1.251 11.523 1.00 90.62 99 PRO A CA 1
ATOM 773 C C . PRO A 1 99 ? 1.391 1.649 10.999 1.00 90.62 99 PRO A C 1
ATOM 775 O O . PRO A 1 99 ? 0.711 2.521 11.544 1.00 90.62 99 PRO A O 1
ATOM 778 N N . CYS A 1 100 ? 0.959 0.979 9.937 1.00 92.50 100 CYS A N 1
ATOM 779 C CA . CYS A 1 100 ? -0.369 1.120 9.359 1.00 92.50 100 CYS A CA 1
ATOM 780 C C . CYS A 1 100 ? -1.441 0.624 10.349 1.00 92.50 100 CYS A C 1
ATOM 782 O O . CYS A 1 100 ? -1.330 -0.503 10.834 1.00 92.50 100 CYS A O 1
ATOM 784 N N . PRO A 1 101 ? -2.531 1.381 10.580 1.00 94.06 101 PRO A N 1
ATOM 785 C CA . PRO A 1 101 ? -3.665 0.950 11.405 1.00 94.06 101 PRO A CA 1
ATOM 786 C C . PRO A 1 101 ? -4.424 -0.291 10.921 1.00 94.06 101 PRO A C 1
ATOM 788 O O . PRO A 1 101 ? -5.366 -0.707 11.576 1.00 94.06 101 PRO A O 1
ATOM 791 N N . PHE A 1 102 ? -4.081 -0.860 9.765 1.00 94.25 102 PHE A N 1
ATOM 792 C CA . PHE A 1 102 ? -4.641 -2.132 9.302 1.00 94.25 102 PHE A CA 1
ATOM 793 C C . PHE A 1 102 ? -3.672 -3.310 9.459 1.00 94.25 102 PHE A C 1
ATOM 795 O O . PHE A 1 102 ? -3.979 -4.406 8.995 1.00 94.25 102 PHE A O 1
ATOM 802 N N . LEU A 1 103 ? -2.497 -3.109 10.062 1.00 94.06 103 LEU A N 1
ATOM 803 C CA . LEU A 1 103 ? -1.545 -4.184 10.335 1.00 94.06 103 LEU A CA 1
ATOM 804 C C . LEU A 1 103 ? -1.973 -4.952 11.594 1.00 94.06 103 LEU A C 1
ATOM 806 O O . LEU A 1 103 ? -1.931 -4.410 12.695 1.00 94.06 103 LEU A O 1
ATOM 810 N N . GLN A 1 104 ? -2.377 -6.210 11.439 1.00 92.50 104 GLN A N 1
ATOM 811 C CA . GLN A 1 104 ? -2.828 -7.094 12.519 1.00 92.50 104 GLN A CA 1
ATOM 812 C C . GLN A 1 104 ? -2.164 -8.460 12.352 1.00 92.50 104 GLN A C 1
ATOM 814 O O . GLN A 1 104 ? -2.158 -8.999 11.249 1.00 92.50 104 GLN A O 1
ATOM 819 N N . ASP A 1 105 ? -1.572 -8.994 13.422 1.00 90.81 105 ASP A N 1
ATOM 820 C CA . ASP A 1 105 ? -0.880 -10.293 13.417 1.00 90.81 105 ASP A CA 1
ATOM 821 C C . ASP A 1 105 ? 0.105 -10.452 12.246 1.00 90.81 105 ASP A C 1
ATOM 823 O O . ASP A 1 105 ? 0.096 -11.447 11.520 1.00 90.81 105 ASP A O 1
ATOM 827 N N . GLU A 1 106 ? 0.934 -9.423 12.024 1.00 90.50 106 GLU A N 1
ATOM 828 C CA . GLU A 1 106 ? 1.902 -9.362 10.922 1.00 90.50 106 GLU A CA 1
ATOM 829 C C . GLU A 1 106 ? 1.261 -9.450 9.519 1.00 90.50 106 GLU A C 1
ATOM 831 O O . GLU A 1 106 ? 1.927 -9.768 8.534 1.00 90.50 106 GLU A O 1
ATOM 836 N N . ARG A 1 107 ? -0.030 -9.141 9.379 1.00 90.62 107 ARG A N 1
ATOM 837 C CA . ARG A 1 107 ? -0.757 -9.201 8.105 1.00 90.62 107 ARG A CA 1
ATOM 838 C C . ARG A 1 107 ? -1.654 -7.985 7.909 1.00 90.62 107 ARG A C 1
ATOM 840 O O . ARG A 1 107 ? -2.096 -7.333 8.848 1.00 90.62 107 ARG A O 1
ATOM 847 N N . CYS A 1 108 ? -1.931 -7.655 6.652 1.00 91.81 108 CYS A N 1
ATOM 848 C CA . CYS A 1 108 ? -2.885 -6.600 6.333 1.00 91.81 108 CYS A CA 1
ATOM 849 C C . CYS A 1 108 ? -4.315 -7.117 6.550 1.00 91.81 108 CYS A C 1
ATOM 851 O O . CYS A 1 108 ? -4.784 -7.976 5.804 1.00 91.81 108 CYS A O 1
ATOM 853 N N . ALA A 1 109 ? -5.026 -6.571 7.532 1.00 93.75 109 ALA A N 1
ATOM 854 C CA . ALA A 1 109 ? -6.390 -6.980 7.863 1.00 93.75 109 ALA A CA 1
ATOM 855 C C . ALA A 1 109 ? -7.408 -6.649 6.756 1.00 93.75 109 ALA A C 1
ATOM 857 O O . ALA A 1 109 ? -8.446 -7.293 6.651 1.00 93.75 109 ALA A O 1
ATOM 858 N N . VAL A 1 110 ? -7.089 -5.678 5.894 1.00 93.88 110 VAL A N 1
ATOM 859 C CA . VAL A 1 110 ? -7.902 -5.288 4.730 1.00 93.88 110 VAL A CA 1
ATOM 860 C C . VAL A 1 110 ? -7.312 -5.799 3.412 1.00 93.88 110 VAL A C 1
ATOM 862 O O . VAL A 1 110 ? -7.596 -5.244 2.356 1.00 93.88 110 VAL A O 1
ATOM 865 N N . TYR A 1 111 ? -6.479 -6.850 3.436 1.00 91.94 111 TYR A N 1
ATOM 866 C CA . TYR A 1 111 ? -5.771 -7.346 2.246 1.00 91.94 111 TYR A CA 1
ATOM 867 C C . TYR A 1 111 ? -6.660 -7.538 0.998 1.00 91.94 111 TYR A C 1
ATOM 869 O O . TYR A 1 111 ? -6.218 -7.121 -0.080 1.00 91.94 111 TYR A O 1
ATOM 877 N N . PRO A 1 112 ? -7.891 -8.095 1.082 1.00 92.06 112 PRO A N 1
ATOM 878 C CA . PRO A 1 112 ? -8.762 -8.263 -0.087 1.00 92.06 112 PRO A CA 1
ATOM 879 C C . PRO A 1 112 ? -9.160 -6.940 -0.749 1.00 92.06 112 PRO A C 1
ATOM 881 O O . PRO A 1 112 ? -9.234 -6.869 -1.974 1.00 92.06 112 PRO A O 1
ATOM 884 N N . VAL A 1 113 ? -9.335 -5.880 0.044 1.00 94.00 113 VAL A N 1
ATOM 885 C CA . VAL A 1 113 ? -9.753 -4.536 -0.396 1.00 94.00 113 VAL A CA 1
ATOM 886 C C . VAL A 1 113 ? -8.636 -3.500 -0.261 1.00 94.00 113 VAL A C 1
ATOM 888 O O . VAL A 1 113 ? -8.888 -2.300 -0.224 1.00 94.00 113 VAL A O 1
ATOM 891 N N . ARG A 1 114 ? -7.373 -3.943 -0.187 1.00 93.00 114 ARG A N 1
ATOM 892 C CA . ARG A 1 114 ? -6.229 -3.031 -0.089 1.00 93.00 114 ARG A CA 1
ATOM 893 C C . ARG A 1 114 ? -6.204 -2.094 -1.308 1.00 93.00 114 ARG A C 1
ATOM 895 O O . ARG A 1 114 ? -6.484 -2.551 -2.422 1.00 93.00 114 ARG A O 1
ATOM 902 N N . PRO A 1 115 ? -5.856 -0.813 -1.127 1.00 93.12 115 PRO A N 1
ATOM 903 C CA . PRO A 1 115 ? -5.918 0.159 -2.208 1.00 93.12 115 PRO A CA 1
ATOM 904 C C . PRO A 1 115 ? -4.822 -0.064 -3.255 1.00 93.12 115 PRO A C 1
ATOM 906 O O . PRO A 1 115 ? -3.827 -0.752 -3.001 1.00 93.12 115 PRO A O 1
ATOM 909 N N . MET A 1 116 ? -4.963 0.573 -4.414 1.00 92.50 116 MET A N 1
ATOM 910 C CA . MET A 1 116 ? -4.053 0.473 -5.555 1.00 92.50 116 MET A CA 1
ATOM 911 C C . MET A 1 116 ? -2.611 0.811 -5.175 1.00 92.50 116 MET A C 1
ATOM 913 O O . MET A 1 116 ? -1.692 0.080 -5.536 1.00 92.50 116 MET A O 1
ATOM 917 N N . THR A 1 117 ? -2.400 1.852 -4.362 1.00 89.81 117 THR A N 1
ATOM 918 C CA . THR A 1 117 ? -1.067 2.182 -3.827 1.00 89.81 117 THR A CA 1
ATOM 919 C C . THR A 1 117 ? -0.430 1.010 -3.095 1.00 89.81 117 THR A C 1
ATOM 921 O O . THR A 1 117 ? 0.754 0.763 -3.295 1.00 89.81 117 THR A O 1
ATOM 924 N N . CYS A 1 118 ? -1.203 0.250 -2.320 1.00 89.38 118 CYS A N 1
ATOM 925 C CA . CYS A 1 118 ? -0.716 -0.937 -1.624 1.00 89.38 118 CYS A CA 1
ATOM 926 C C . CYS A 1 118 ? -0.480 -2.133 -2.556 1.00 89.38 118 CYS A C 1
ATOM 928 O O . CYS A 1 118 ? 0.411 -2.928 -2.283 1.00 89.38 118 CYS A O 1
ATOM 930 N N . ARG A 1 119 ? -1.250 -2.272 -3.642 1.00 89.31 119 ARG A N 1
ATOM 931 C CA . ARG A 1 119 ? -1.080 -3.350 -4.640 1.00 89.31 119 ARG A CA 1
ATOM 932 C C . ARG A 1 119 ? 0.135 -3.147 -5.539 1.00 89.31 119 ARG A C 1
ATOM 934 O O . ARG A 1 119 ? 0.746 -4.122 -5.956 1.00 89.31 119 ARG A O 1
ATOM 941 N N . ALA A 1 120 ? 0.454 -1.887 -5.818 1.00 86.81 120 ALA A N 1
ATOM 942 C CA . ALA A 1 120 ? 1.564 -1.495 -6.673 1.00 86.81 120 ALA A CA 1
ATOM 943 C C . ALA A 1 120 ? 2.919 -1.479 -5.948 1.00 86.81 120 ALA A C 1
ATOM 945 O O . ALA A 1 120 ? 3.951 -1.374 -6.601 1.00 86.81 120 ALA A O 1
ATOM 946 N N . PHE A 1 121 ? 2.956 -1.503 -4.612 1.00 83.25 121 PHE A N 1
ATOM 947 C CA . PHE A 1 121 ? 4.233 -1.461 -3.899 1.00 83.25 121 PHE A CA 1
ATOM 948 C C . PHE A 1 121 ? 5.075 -2.705 -4.198 1.00 83.25 121 PHE A C 1
ATOM 950 O O . PHE A 1 121 ? 4.595 -3.826 -4.092 1.00 83.25 121 PHE A O 1
ATOM 957 N N . GLY A 1 122 ? 6.358 -2.491 -4.501 1.00 77.25 122 GLY A N 1
ATOM 958 C CA . GLY A 1 122 ? 7.377 -3.545 -4.540 1.00 77.25 122 GLY A CA 1
ATOM 959 C C . GLY A 1 122 ? 7.492 -4.307 -5.859 1.00 77.25 122 GLY A C 1
ATOM 960 O O . GLY A 1 122 ? 8.464 -5.023 -6.066 1.00 77.25 122 GLY A O 1
ATOM 961 N N . ASN A 1 123 ? 6.544 -4.117 -6.771 1.00 80.50 123 ASN A N 1
ATOM 962 C CA . ASN A 1 123 ? 6.437 -4.860 -8.028 1.00 80.50 123 ASN A CA 1
ATOM 963 C C . ASN A 1 123 ? 6.116 -3.958 -9.230 1.00 80.50 123 ASN A C 1
ATOM 965 O O . ASN A 1 123 ? 5.638 -4.438 -10.252 1.00 80.50 123 ASN A O 1
ATOM 969 N N . THR A 1 124 ? 6.326 -2.649 -9.094 1.00 82.81 124 THR A N 1
ATOM 970 C CA . THR A 1 124 ? 6.113 -1.662 -10.158 1.00 82.81 124 THR A CA 1
ATOM 971 C C . THR A 1 124 ? 7.243 -0.649 -10.172 1.00 82.81 124 THR A C 1
ATOM 973 O O . THR A 1 124 ? 7.885 -0.388 -9.145 1.00 82.81 124 THR A O 1
ATOM 976 N N . THR A 1 125 ? 7.435 -0.027 -11.325 1.00 84.75 125 THR A N 1
ATOM 977 C CA . THR A 1 125 ? 8.340 1.105 -11.507 1.00 84.75 125 THR A CA 1
ATOM 978 C C . THR A 1 125 ? 7.557 2.416 -11.526 1.00 84.75 125 THR A C 1
ATOM 980 O O . THR A 1 125 ? 6.414 2.505 -11.982 1.00 84.75 125 THR A O 1
ATOM 983 N N . LEU A 1 126 ? 8.163 3.464 -10.985 1.00 80.44 126 LEU A N 1
ATOM 984 C CA . LEU A 1 126 ? 7.863 4.836 -11.358 1.00 80.44 126 LEU A CA 1
ATOM 985 C C . LEU A 1 126 ? 8.519 5.111 -12.713 1.00 80.44 126 LEU A C 1
ATOM 987 O O . LEU A 1 126 ? 9.524 4.483 -13.053 1.00 80.44 126 LEU A O 1
ATOM 991 N N . ALA A 1 127 ? 7.944 6.052 -13.466 1.00 72.12 127 ALA A N 1
ATOM 992 C CA . ALA A 1 127 ? 8.473 6.448 -14.766 1.00 72.12 127 ALA A CA 1
ATOM 993 C C . ALA A 1 127 ? 9.998 6.672 -14.682 1.00 72.12 127 ALA A C 1
ATOM 995 O O . ALA A 1 127 ? 10.454 7.309 -13.722 1.00 72.12 127 ALA A O 1
ATOM 996 N N . PRO A 1 128 ? 10.783 6.143 -15.640 1.00 67.56 128 PRO A N 1
ATOM 997 C CA . PRO A 1 128 ? 12.232 6.276 -15.615 1.00 67.56 128 PRO A CA 1
ATOM 998 C C . PRO A 1 128 ? 12.630 7.751 -15.567 1.00 67.56 128 PRO A C 1
ATOM 1000 O O . PRO A 1 128 ? 11.989 8.602 -16.194 1.00 67.56 128 PRO A O 1
ATOM 1003 N N . HIS A 1 129 ? 13.680 8.070 -14.806 1.00 56.06 129 HIS A N 1
ATOM 1004 C CA . HIS A 1 129 ? 14.115 9.459 -14.694 1.00 56.06 129 HIS A CA 1
ATOM 1005 C C . HIS A 1 129 ? 14.581 9.954 -16.076 1.00 56.06 129 HIS A C 1
ATOM 1007 O O . HIS A 1 129 ? 15.493 9.347 -16.651 1.00 56.06 129 HIS A O 1
ATOM 1013 N N . PRO A 1 130 ? 14.031 11.065 -16.609 1.00 55.44 130 PRO A N 1
ATOM 1014 C CA . PRO A 1 130 ? 14.270 11.479 -17.994 1.00 55.44 130 PRO A CA 1
ATOM 1015 C C . PRO A 1 130 ? 15.746 11.695 -18.346 1.00 55.44 130 PRO A C 1
ATOM 1017 O O . PRO A 1 130 ? 16.117 11.609 -19.511 1.00 55.44 130 PRO A O 1
ATOM 1020 N N . SER A 1 131 ? 16.583 12.005 -17.349 1.00 59.69 131 SER A N 1
ATOM 1021 C CA . SER A 1 131 ? 17.998 12.324 -17.556 1.00 59.69 131 SER A CA 1
ATOM 1022 C C . SER A 1 131 ? 18.986 11.225 -17.161 1.00 59.69 131 SER A C 1
ATOM 1024 O O . SER A 1 131 ? 20.154 11.362 -17.508 1.00 59.69 131 SER A O 1
ATOM 1026 N N . SER A 1 132 ? 18.576 10.187 -16.418 1.00 65.94 132 SER A N 1
ATOM 1027 C CA . SER A 1 132 ? 19.484 9.083 -16.043 1.00 65.94 132 SER A CA 1
ATOM 1028 C C . SER A 1 132 ? 19.133 7.766 -16.729 1.00 65.94 132 SER A C 1
ATOM 1030 O O . SER A 1 132 ? 19.992 6.897 -16.826 1.00 65.94 132 SER A O 1
ATOM 1032 N N . GLY A 1 133 ? 17.898 7.609 -17.227 1.00 64.44 133 GLY A N 1
ATOM 1033 C CA . GLY A 1 133 ? 17.420 6.339 -17.781 1.00 64.44 133 GLY A CA 1
ATOM 1034 C C . GLY A 1 133 ? 17.241 5.240 -16.726 1.00 64.44 133 GLY A C 1
ATOM 1035 O O . GLY A 1 133 ? 16.880 4.119 -17.072 1.00 64.44 133 GLY A O 1
ATOM 1036 N N . GLU A 1 134 ? 17.469 5.552 -15.447 1.00 64.12 134 GLU A N 1
ATOM 1037 C CA . GLU A 1 134 ? 17.299 4.616 -14.341 1.00 64.12 134 GLU A CA 1
ATOM 1038 C C . GLU A 1 134 ? 15.813 4.369 -14.078 1.00 64.12 134 GLU A C 1
ATOM 1040 O O . GLU A 1 134 ? 14.994 5.298 -14.047 1.00 64.12 134 GLU A O 1
ATOM 1045 N N . GLN A 1 135 ? 15.472 3.102 -13.851 1.00 70.19 135 GLN A N 1
ATOM 1046 C CA . GLN A 1 135 ? 14.167 2.729 -13.328 1.00 70.19 135 GLN A CA 1
ATOM 1047 C C . GLN A 1 135 ? 14.101 3.110 -11.847 1.00 70.19 135 GLN A C 1
ATOM 1049 O O . GLN A 1 135 ? 14.969 2.744 -11.057 1.00 70.19 135 GLN A O 1
ATOM 1054 N N . ILE A 1 136 ? 13.056 3.836 -11.456 1.00 70.69 136 ILE A N 1
ATOM 1055 C CA . ILE A 1 136 ? 12.809 4.158 -10.051 1.00 70.69 136 ILE A CA 1
ATOM 1056 C C . ILE A 1 136 ? 11.784 3.153 -9.523 1.00 70.69 136 ILE A C 1
ATOM 1058 O O . ILE A 1 136 ? 10.675 3.079 -10.037 1.00 70.69 136 ILE A O 1
ATOM 1062 N N . TYR A 1 137 ? 12.109 2.387 -8.486 1.00 77.31 137 TYR A N 1
ATOM 1063 C CA . TYR A 1 137 ? 11.180 1.412 -7.900 1.00 77.31 137 TYR A CA 1
ATOM 1064 C C . TYR A 1 137 ? 10.204 2.066 -6.921 1.00 77.31 137 TYR A C 1
ATOM 1066 O O . TYR A 1 137 ? 10.533 3.032 -6.234 1.00 77.31 137 TYR A O 1
ATOM 1074 N N . THR A 1 138 ? 8.986 1.529 -6.821 1.00 75.25 138 THR A N 1
ATOM 1075 C CA . THR A 1 138 ? 7.938 2.110 -5.962 1.00 75.25 138 THR A CA 1
ATOM 1076 C C . THR A 1 138 ? 8.113 1.866 -4.466 1.00 75.25 138 THR A C 1
ATOM 1078 O O . THR A 1 138 ? 7.425 2.508 -3.677 1.00 75.25 138 THR A O 1
ATOM 1081 N N . CYS A 1 139 ? 8.995 0.956 -4.048 1.00 76.06 139 CYS A N 1
ATOM 1082 C CA . CYS A 1 139 ? 9.196 0.580 -2.649 1.00 76.06 139 CYS A CA 1
ATOM 1083 C C . CYS A 1 139 ? 10.692 0.557 -2.327 1.00 76.06 139 CYS A C 1
ATOM 1085 O O . CYS A 1 139 ? 11.413 -0.209 -2.955 1.00 76.06 139 CYS A O 1
ATOM 1087 N N . ASN A 1 140 ? 11.149 1.323 -1.330 1.00 69.19 140 ASN A N 1
ATOM 1088 C CA . ASN A 1 140 ? 12.548 1.277 -0.877 1.00 69.19 140 ASN A CA 1
ATOM 1089 C C . ASN A 1 140 ? 12.971 -0.132 -0.404 1.00 69.19 140 ASN A C 1
ATOM 1091 O O . ASN A 1 140 ? 14.009 -0.599 -0.854 1.00 69.19 140 ASN A O 1
ATOM 1095 N N . PRO A 1 141 ? 12.172 -0.855 0.412 1.00 67.88 141 PRO A N 1
ATOM 1096 C CA . PRO A 1 141 ? 12.492 -2.235 0.790 1.00 67.88 141 PRO A CA 1
ATOM 1097 C C . PRO A 1 141 ? 12.750 -3.207 -0.371 1.00 67.88 141 PRO A C 1
ATOM 1099 O O . PRO A 1 141 ? 13.609 -4.073 -0.258 1.00 67.88 141 PRO A O 1
ATOM 1102 N N . GLU A 1 142 ? 12.019 -3.081 -1.484 1.00 74.81 142 GLU A N 1
ATOM 1103 C CA . GLU A 1 142 ? 12.252 -3.935 -2.659 1.00 74.81 142 GLU A CA 1
ATOM 1104 C C . GLU A 1 142 ? 13.255 -3.317 -3.633 1.00 74.81 142 GLU A C 1
ATOM 1106 O O . GLU A 1 142 ? 13.828 -4.051 -4.423 1.00 74.81 142 GLU A O 1
ATOM 1111 N N . LYS A 1 143 ? 13.497 -2.000 -3.583 1.00 74.31 143 LYS A N 1
ATOM 1112 C CA . LYS A 1 143 ? 14.484 -1.317 -4.427 1.00 74.31 143 LYS A CA 1
ATOM 1113 C C . LYS A 1 143 ? 15.850 -1.979 -4.290 1.00 74.31 143 LYS A C 1
ATOM 1115 O O . LYS A 1 143 ? 16.404 -2.411 -5.291 1.00 74.31 143 LYS A O 1
ATOM 1120 N N . ASP A 1 144 ? 16.342 -2.109 -3.061 1.00 75.19 144 ASP A N 1
ATOM 1121 C CA . ASP A 1 144 ? 17.670 -2.674 -2.809 1.00 75.19 144 ASP A CA 1
ATOM 1122 C C . ASP A 1 144 ? 17.745 -4.137 -3.276 1.00 75.19 144 ASP A C 1
ATOM 1124 O O . ASP A 1 144 ? 18.759 -4.573 -3.821 1.00 75.19 144 ASP A O 1
ATOM 1128 N N . ARG A 1 145 ? 16.651 -4.900 -3.117 1.00 77.38 145 ARG A N 1
ATOM 1129 C CA . ARG A 1 145 ? 16.565 -6.279 -3.618 1.00 77.38 145 ARG A CA 1
ATOM 1130 C C . ARG A 1 145 ? 16.577 -6.316 -5.146 1.00 77.38 145 ARG A C 1
ATOM 1132 O O . ARG A 1 145 ? 17.303 -7.119 -5.723 1.00 77.38 145 ARG A O 1
ATOM 1139 N N . TRP A 1 146 ? 15.819 -5.444 -5.801 1.00 76.50 146 TRP A N 1
ATOM 1140 C CA . TRP A 1 146 ? 15.802 -5.332 -7.255 1.00 76.50 146 TRP A CA 1
ATOM 1141 C C . TRP A 1 146 ? 17.168 -4.958 -7.807 1.00 76.50 146 TRP A C 1
ATOM 1143 O O . TRP A 1 146 ? 17.657 -5.633 -8.703 1.00 76.50 146 TRP A O 1
ATOM 1153 N N . GLU A 1 147 ? 17.825 -3.954 -7.235 1.00 76.19 147 GLU A N 1
ATOM 1154 C CA . GLU A 1 147 ? 19.166 -3.531 -7.645 1.00 76.19 147 GLU A CA 1
ATOM 1155 C C . GLU A 1 147 ? 20.207 -4.654 -7.510 1.00 76.19 147 GLU A C 1
ATOM 1157 O O . GLU A 1 147 ? 21.143 -4.716 -8.304 1.00 76.19 147 GLU A O 1
ATOM 1162 N N . GLN A 1 148 ? 20.027 -5.576 -6.559 1.00 77.75 148 GLN A N 1
ATOM 1163 C CA . GLN A 1 148 ? 20.864 -6.774 -6.429 1.00 77.75 148 GLN A CA 1
ATOM 1164 C C . GLN A 1 148 ? 20.515 -7.872 -7.443 1.00 77.75 148 GLN A C 1
ATOM 1166 O O . GLN A 1 148 ? 21.414 -8.566 -7.914 1.00 77.75 148 GLN A O 1
ATOM 1171 N N . LEU A 1 149 ? 19.234 -8.042 -7.780 1.00 75.88 149 LEU A N 1
ATOM 1172 C CA . LEU A 1 149 ? 18.767 -9.071 -8.716 1.00 75.88 149 LEU A CA 1
ATOM 1173 C C . LEU A 1 149 ? 19.024 -8.697 -10.179 1.00 75.88 149 LEU A C 1
ATOM 1175 O O . LEU A 1 149 ? 19.409 -9.556 -10.968 1.00 75.88 149 LEU A O 1
ATOM 1179 N N . LEU A 1 150 ? 18.842 -7.426 -10.549 1.00 73.94 150 LEU A N 1
ATOM 1180 C CA . LEU A 1 150 ? 18.936 -6.947 -11.932 1.00 73.94 150 LEU A CA 1
ATOM 1181 C C . LEU A 1 150 ? 20.232 -7.356 -12.654 1.00 73.94 150 LEU A C 1
ATOM 1183 O O . LEU A 1 150 ? 20.127 -7.831 -13.783 1.00 73.94 150 LEU A O 1
ATOM 1187 N N . PRO A 1 151 ? 21.440 -7.235 -12.061 1.00 75.31 151 PRO A N 1
ATOM 1188 C CA . PRO A 1 151 ? 22.679 -7.626 -12.734 1.00 75.31 151 PRO A CA 1
ATOM 1189 C C . PRO A 1 151 ? 22.795 -9.135 -12.993 1.00 75.31 151 PRO A C 1
ATOM 1191 O O . PRO A 1 151 ? 23.659 -9.553 -13.760 1.00 75.31 151 PRO A O 1
ATOM 1194 N N . MET A 1 152 ? 21.973 -9.953 -12.327 1.00 73.00 152 MET A N 1
ATOM 1195 C CA . MET A 1 152 ? 21.967 -11.413 -12.455 1.00 73.00 152 MET A CA 1
ATOM 1196 C C . MET A 1 152 ? 20.954 -11.920 -13.488 1.00 73.00 152 MET A C 1
ATOM 1198 O O . MET A 1 152 ? 21.010 -13.092 -13.865 1.00 73.00 152 MET A O 1
ATOM 1202 N N . LEU A 1 153 ? 20.032 -11.067 -13.944 1.00 68.62 153 LEU A N 1
ATOM 1203 C CA . LEU A 1 153 ? 19.035 -11.439 -14.940 1.00 68.62 153 LEU A CA 1
ATOM 1204 C C . LEU A 1 153 ? 19.671 -11.484 -16.334 1.00 68.62 153 LEU A C 1
ATOM 1206 O O . LEU A 1 153 ? 20.383 -10.571 -16.745 1.00 68.62 153 LEU A O 1
ATOM 1210 N N . GLN A 1 154 ? 19.406 -12.567 -17.066 1.00 70.19 154 GLN A N 1
ATOM 1211 C CA . GLN A 1 154 ? 19.875 -12.728 -18.448 1.00 70.19 154 GLN A CA 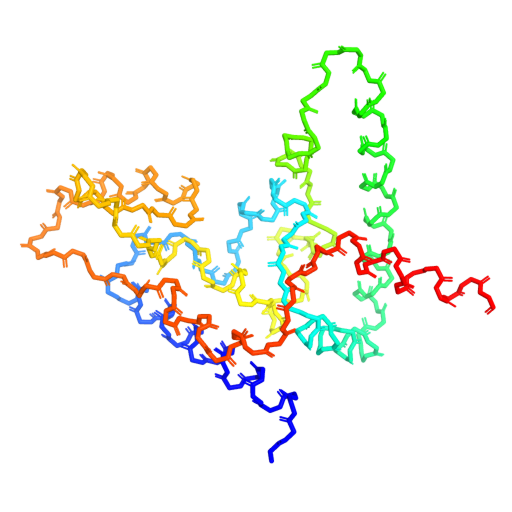1
ATOM 1212 C C . GLN A 1 154 ? 19.066 -11.877 -19.436 1.00 70.19 154 GLN A C 1
ATOM 1214 O O . GLN A 1 154 ? 19.590 -11.482 -20.473 1.00 70.19 154 GLN A O 1
ATOM 1219 N N . GLU A 1 155 ? 17.815 -11.578 -19.088 1.00 74.19 155 GLU A N 1
ATOM 1220 C CA . GLU A 1 155 ? 16.888 -10.754 -19.860 1.00 74.19 155 GLU A CA 1
ATOM 1221 C C . GLU A 1 155 ? 16.500 -9.503 -19.053 1.00 74.19 155 GLU A C 1
ATOM 1223 O O . GLU A 1 155 ? 16.498 -9.547 -17.818 1.00 74.19 155 GLU A O 1
ATOM 1228 N N . PRO A 1 156 ? 16.152 -8.380 -19.708 1.00 69.75 156 PRO A N 1
ATOM 1229 C CA . PRO A 1 156 ? 15.714 -7.177 -19.011 1.00 69.75 156 PRO A CA 1
ATOM 1230 C C . PRO A 1 156 ? 14.496 -7.448 -18.121 1.00 69.75 156 PRO A C 1
ATOM 1232 O O . PRO A 1 156 ? 13.478 -7.956 -18.589 1.00 69.75 156 PRO A O 1
ATOM 1235 N N . CYS A 1 157 ? 14.575 -7.051 -16.848 1.00 71.50 157 CYS A N 1
ATOM 1236 C CA . CYS A 1 157 ? 13.412 -7.060 -15.965 1.00 71.50 157 CYS A CA 1
ATOM 1237 C C . CYS A 1 157 ? 12.358 -6.077 -16.485 1.00 71.50 157 CYS A C 1
ATOM 1239 O O . CYS A 1 157 ? 12.630 -4.884 -16.658 1.00 71.50 157 CYS A O 1
ATOM 1241 N N . VAL A 1 158 ? 11.146 -6.577 -16.701 1.00 78.44 158 VAL A N 1
ATOM 1242 C CA . VAL A 1 158 ? 9.984 -5.774 -17.081 1.00 78.44 158 VAL A CA 1
ATOM 1243 C C . VAL A 1 158 ? 8.966 -5.838 -15.954 1.00 78.44 158 VAL A C 1
ATOM 1245 O O . VAL A 1 158 ? 8.301 -6.853 -15.752 1.00 78.44 158 VAL A O 1
ATOM 1248 N N . LEU A 1 159 ? 8.840 -4.732 -15.224 1.00 82.31 159 LEU A N 1
ATOM 1249 C CA . LEU A 1 159 ? 7.778 -4.524 -14.246 1.00 82.31 159 LEU A CA 1
ATOM 1250 C C . LEU A 1 159 ? 6.707 -3.597 -14.816 1.00 82.31 159 LEU A C 1
ATOM 1252 O O . LEU A 1 159 ? 7.020 -2.719 -15.622 1.00 82.31 159 LEU A O 1
ATOM 1256 N N . PRO A 1 160 ? 5.444 -3.744 -14.386 1.00 86.38 160 PRO A N 1
ATOM 1257 C CA . PRO A 1 160 ? 4.395 -2.811 -14.759 1.00 86.38 160 PRO A CA 1
ATOM 1258 C C . PRO A 1 160 ? 4.715 -1.385 -14.302 1.00 86.38 160 PRO A C 1
ATOM 1260 O O . PRO A 1 160 ? 5.121 -1.157 -13.158 1.00 86.38 160 PRO A O 1
ATOM 1263 N N . GLU A 1 161 ? 4.441 -0.413 -15.170 1.00 87.50 161 GLU A N 1
ATOM 1264 C CA . GLU A 1 161 ? 4.523 0.992 -14.794 1.00 87.50 161 GLU A CA 1
ATOM 1265 C C . GLU A 1 161 ? 3.390 1.353 -13.828 1.00 87.50 161 GLU A C 1
ATOM 1267 O O . GLU A 1 161 ? 2.219 0.995 -14.014 1.00 87.50 161 GLU A O 1
ATOM 1272 N N . ARG A 1 162 ? 3.723 2.113 -12.784 1.00 88.50 162 ARG A N 1
ATOM 1273 C CA . ARG A 1 162 ? 2.735 2.608 -11.822 1.00 88.50 162 ARG A CA 1
ATOM 1274 C C . ARG A 1 162 ? 1.671 3.463 -12.511 1.00 88.50 162 ARG A C 1
ATOM 1276 O O . ARG A 1 162 ? 0.504 3.380 -12.152 1.00 88.50 162 ARG A O 1
ATOM 1283 N N . THR A 1 163 ? 2.050 4.277 -13.488 1.00 88.12 163 THR A N 1
ATOM 1284 C CA . THR A 1 163 ? 1.133 5.114 -14.279 1.00 88.12 163 THR A CA 1
ATOM 1285 C C . THR A 1 163 ? 0.012 4.293 -14.908 1.00 88.12 163 THR A C 1
ATOM 1287 O O . THR A 1 163 ? -1.153 4.663 -14.768 1.00 88.12 163 THR A O 1
ATOM 1290 N N . ASP A 1 164 ? 0.331 3.135 -15.484 1.00 89.38 164 ASP A N 1
ATOM 1291 C CA . ASP A 1 164 ? -0.654 2.252 -16.116 1.00 89.38 164 ASP A CA 1
ATOM 1292 C C . ASP A 1 164 ? -1.653 1.672 -15.116 1.00 89.38 164 ASP A C 1
ATOM 1294 O O . ASP A 1 164 ? -2.847 1.576 -15.402 1.00 89.38 164 ASP A O 1
ATOM 1298 N N . LEU A 1 165 ? -1.184 1.290 -13.925 1.00 89.12 165 LEU A N 1
ATOM 1299 C CA . LEU A 1 165 ? -2.058 0.763 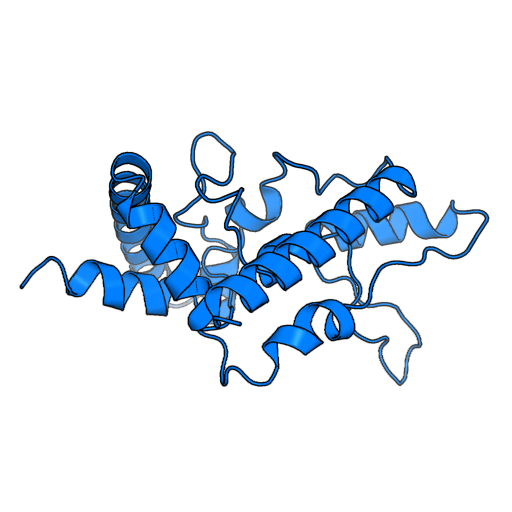-12.873 1.00 89.12 165 LEU A CA 1
ATOM 1300 C C . LEU A 1 165 ? -3.022 1.822 -12.329 1.00 89.12 165 LEU A C 1
ATOM 1302 O O . LEU A 1 165 ? -4.133 1.498 -11.915 1.00 89.12 165 LEU A O 1
ATOM 1306 N N . PHE A 1 166 ? -2.595 3.083 -12.318 1.00 90.19 166 PHE A N 1
ATOM 1307 C CA . PHE A 1 166 ? -3.357 4.197 -11.759 1.00 90.19 166 PHE A CA 1
ATOM 1308 C C . PHE A 1 166 ? -4.230 4.911 -12.793 1.00 90.19 166 PHE A C 1
ATOM 1310 O O . PHE A 1 166 ? -5.155 5.621 -12.399 1.00 90.19 166 PHE A O 1
ATOM 1317 N N . ALA A 1 167 ? -3.990 4.709 -14.091 1.00 89.12 167 ALA A N 1
ATOM 1318 C CA . ALA A 1 167 ? -4.755 5.331 -15.169 1.00 89.12 167 ALA A CA 1
ATOM 1319 C C . ALA A 1 167 ? -6.286 5.175 -15.019 1.00 89.12 167 ALA A C 1
ATOM 1321 O O . ALA A 1 167 ? -6.985 6.178 -15.186 1.00 89.12 167 ALA A O 1
ATOM 1322 N N . PRO A 1 168 ? -6.840 4.008 -14.612 1.00 88.44 168 PRO A N 1
ATOM 1323 C CA . PRO A 1 168 ? -8.284 3.864 -14.393 1.00 88.44 168 PRO A CA 1
ATOM 1324 C C . PRO A 1 168 ? -8.844 4.751 -13.269 1.00 88.44 168 PRO A C 1
ATOM 1326 O O . PRO A 1 168 ? -10.035 5.048 -13.257 1.00 88.44 168 PRO A O 1
ATOM 1329 N N . LEU A 1 169 ? -7.994 5.177 -12.330 1.00 86.12 169 LEU A N 1
ATOM 1330 C CA . LEU A 1 169 ? -8.363 5.947 -11.139 1.00 86.12 169 LEU A CA 1
ATOM 1331 C C . LEU A 1 169 ? -8.095 7.454 -11.308 1.00 86.12 169 LEU A C 1
ATOM 1333 O O . LEU A 1 169 ? -8.498 8.257 -10.468 1.00 86.12 169 LEU A O 1
ATOM 1337 N N . ALA A 1 170 ? -7.419 7.861 -12.387 1.00 81.12 170 ALA A N 1
ATOM 1338 C CA . ALA A 1 170 ? -6.912 9.223 -12.570 1.00 81.12 170 ALA A CA 1
ATOM 1339 C C . ALA A 1 170 ? -8.009 10.307 -12.558 1.00 81.12 170 ALA A C 1
ATOM 1341 O O . ALA A 1 170 ? -7.752 11.448 -12.178 1.00 81.12 170 ALA A O 1
ATOM 1342 N N . ASN A 1 171 ? -9.245 9.949 -12.917 1.00 82.50 171 ASN A N 1
ATOM 1343 C CA . ASN A 1 171 ? -10.378 10.877 -12.990 1.00 82.50 171 ASN A CA 1
ATOM 1344 C C . ASN A 1 171 ? -11.095 11.096 -11.647 1.00 82.50 171 ASN A C 1
ATOM 1346 O O . ASN A 1 171 ? -12.073 11.838 -11.582 1.00 82.50 171 ASN A O 1
ATOM 1350 N N . TRP A 1 172 ? -10.633 10.472 -10.564 1.00 83.56 172 TRP A N 1
ATOM 1351 C CA . TRP A 1 172 ? -11.317 10.478 -9.268 1.00 83.56 172 TRP A CA 1
ATOM 1352 C C . TRP A 1 172 ? -10.841 11.562 -8.299 1.00 83.56 172 TRP A C 1
ATOM 1354 O O . TRP A 1 172 ? -11.098 11.515 -7.095 1.00 83.56 172 TRP A O 1
ATOM 1364 N N . GLY A 1 173 ? -10.195 12.591 -8.842 1.00 83.88 173 GLY A N 1
ATOM 1365 C CA . GLY A 1 173 ? -9.749 13.752 -8.089 1.00 83.88 173 GLY A CA 1
ATOM 1366 C C . GLY A 1 173 ? -8.490 13.481 -7.272 1.00 83.88 173 GLY A C 1
ATOM 1367 O O . GLY A 1 173 ? -7.673 12.625 -7.601 1.00 83.88 173 GLY A O 1
ATOM 1368 N N . GLN A 1 174 ? -8.296 14.276 -6.220 1.00 84.94 174 GLN A N 1
ATOM 1369 C CA . GLN A 1 174 ? -7.055 14.260 -5.450 1.00 84.94 174 GLN A CA 1
ATOM 1370 C C . GLN A 1 174 ? -7.008 13.083 -4.461 1.00 84.94 174 GLN A C 1
ATOM 1372 O O . GLN A 1 174 ? -7.973 12.885 -3.710 1.00 84.94 174 GLN A O 1
ATOM 1377 N N . PRO A 1 175 ? -5.885 12.341 -4.398 1.00 87.81 175 PRO A N 1
ATOM 1378 C CA . PRO A 1 175 ? -5.688 11.303 -3.399 1.00 87.81 175 PRO A CA 1
ATOM 1379 C C . PRO A 1 175 ? -5.784 11.847 -1.972 1.00 87.81 175 PRO A C 1
ATOM 1381 O O . PRO A 1 175 ? -5.388 12.972 -1.665 1.00 87.81 175 PRO A O 1
ATOM 1384 N N . ARG A 1 176 ? -6.281 11.008 -1.072 1.00 89.75 176 ARG A N 1
ATOM 1385 C CA . ARG A 1 176 ? -6.416 11.270 0.359 1.00 89.75 176 ARG A CA 1
ATOM 1386 C C . ARG A 1 176 ? -5.598 10.255 1.137 1.00 89.75 176 ARG A C 1
ATOM 1388 O O . ARG A 1 176 ? -5.506 9.089 0.755 1.00 89.75 176 ARG A O 1
ATOM 1395 N N . SER A 1 177 ? -5.018 10.695 2.245 1.00 90.56 177 SER A N 1
ATOM 1396 C CA . SER A 1 177 ? -4.265 9.813 3.129 1.00 90.56 177 SER A CA 1
ATOM 1397 C C . SER A 1 177 ? -5.193 8.974 4.006 1.00 90.56 177 SER A C 1
ATOM 1399 O O . SER A 1 177 ? -6.274 9.444 4.385 1.00 90.56 177 SER A O 1
ATOM 1401 N N . LEU A 1 178 ? -4.739 7.777 4.385 1.00 89.75 178 LEU A N 1
ATOM 1402 C CA . LEU A 1 178 ? -5.430 6.905 5.338 1.00 89.75 178 LEU A CA 1
ATOM 1403 C C . LEU A 1 178 ? -5.796 7.652 6.625 1.00 89.75 178 LEU A C 1
ATOM 1405 O O . LEU A 1 178 ? -6.939 7.590 7.061 1.00 89.75 178 LEU A O 1
ATOM 1409 N N . LEU A 1 179 ? -4.868 8.427 7.195 1.00 86.38 179 LEU A N 1
ATOM 1410 C CA . LEU A 1 179 ? -5.130 9.191 8.420 1.00 86.38 179 LEU A CA 1
ATOM 1411 C C . LEU A 1 179 ? -6.244 10.223 8.254 1.00 86.38 179 LEU A C 1
ATOM 1413 O O . LEU A 1 179 ? -7.069 10.375 9.150 1.00 86.38 179 LEU A O 1
ATOM 1417 N N . SER A 1 180 ? -6.283 10.920 7.112 1.00 87.56 180 SER A N 1
ATOM 1418 C CA . SER A 1 180 ? -7.335 11.906 6.840 1.00 87.56 180 SER A CA 1
ATOM 1419 C C . SER A 1 180 ? -8.712 11.258 6.708 1.00 87.56 180 SER A C 1
ATOM 1421 O O . SER A 1 180 ? -9.726 11.875 7.034 1.00 87.56 180 SER A O 1
ATOM 1423 N N . TRP A 1 181 ? -8.758 10.025 6.198 1.00 90.19 181 TRP A N 1
ATOM 1424 C CA . TRP A 1 181 ? -9.989 9.261 6.073 1.00 90.19 181 TRP A CA 1
ATOM 1425 C C . TRP A 1 181 ? -10.415 8.666 7.419 1.00 90.19 181 TRP A C 1
ATOM 1427 O O . TRP A 1 181 ? -11.559 8.884 7.807 1.00 90.19 181 TRP A O 1
ATOM 1437 N N . LEU A 1 182 ? -9.497 8.034 8.161 1.00 86.06 182 LEU A N 1
ATOM 1438 C CA . LEU A 1 182 ? -9.750 7.475 9.494 1.00 86.06 182 LEU A CA 1
ATOM 1439 C C . LEU A 1 182 ? -10.261 8.537 10.468 1.00 86.06 182 LEU A C 1
ATOM 1441 O O . LEU A 1 182 ? -11.240 8.284 11.158 1.00 86.06 182 LEU A O 1
ATOM 1445 N N . GLU A 1 183 ? -9.671 9.738 10.481 1.00 87.19 183 GLU A N 1
ATOM 1446 C CA . GLU A 1 183 ? -10.162 10.844 11.315 1.00 87.19 183 GLU A CA 1
ATOM 1447 C C . GLU A 1 183 ? -11.641 11.128 10.987 1.00 87.19 183 GLU A C 1
ATOM 1449 O O . GLU A 1 183 ? -12.487 11.124 11.873 1.00 87.19 183 GLU A O 1
ATOM 1454 N N . ARG A 1 184 ? -12.014 11.281 9.709 1.00 86.00 184 ARG A N 1
ATOM 1455 C CA . ARG A 1 184 ? -13.421 11.533 9.346 1.00 86.00 184 ARG A CA 1
ATOM 1456 C C . ARG A 1 184 ? -14.351 10.376 9.705 1.00 86.00 184 ARG A C 1
ATOM 1458 O O . ARG A 1 184 ? -15.414 10.629 10.262 1.00 86.00 184 ARG A O 1
ATOM 1465 N N . ALA A 1 185 ? -13.962 9.146 9.375 1.00 81.31 185 ALA A N 1
ATOM 1466 C CA . ALA A 1 185 ? -14.770 7.959 9.630 1.00 81.31 185 ALA A CA 1
ATOM 1467 C C . ALA A 1 185 ? -15.009 7.765 11.136 1.00 81.31 185 ALA A C 1
ATOM 1469 O O . ALA A 1 185 ? -16.135 7.556 11.568 1.00 81.31 185 ALA A O 1
ATOM 1470 N N . MET A 1 186 ? -13.967 7.934 11.951 1.00 77.75 186 MET A N 1
ATOM 1471 C CA . MET A 1 186 ? -14.020 7.638 13.384 1.00 77.75 186 MET A CA 1
ATOM 1472 C C . MET A 1 186 ? -14.587 8.784 14.232 1.00 77.75 186 MET A C 1
ATOM 1474 O O . MET A 1 186 ? -15.086 8.525 15.324 1.00 77.75 186 MET A O 1
ATOM 1478 N N . HIS A 1 187 ? -14.560 10.032 13.746 1.00 71.56 187 HIS A N 1
ATOM 1479 C CA . HIS A 1 187 ? -15.273 11.162 14.373 1.00 71.56 187 HIS A CA 1
ATOM 1480 C C . HIS A 1 187 ? -16.770 11.206 14.036 1.00 71.56 187 HIS A C 1
ATOM 1482 O O . HIS A 1 187 ? -17.529 11.900 14.718 1.00 71.56 187 HIS A O 1
ATOM 1488 N N . ALA A 1 188 ? -17.212 10.516 12.980 1.00 63.81 188 ALA A N 1
ATOM 1489 C CA . ALA A 1 188 ? -18.632 10.419 12.643 1.00 63.81 188 ALA A CA 1
ATOM 1490 C C . ALA A 1 188 ? -19.406 9.551 13.655 1.00 63.81 188 ALA A C 1
ATOM 1492 O O . ALA A 1 188 ? -20.548 9.870 13.960 1.00 63.81 188 ALA A O 1
ATOM 1493 N N . ASP A 1 189 ? -18.754 8.542 14.245 1.00 56.38 189 ASP A N 1
ATOM 1494 C CA . ASP A 1 189 ? -19.344 7.601 15.215 1.00 56.38 189 ASP A CA 1
ATOM 1495 C C . ASP A 1 189 ? -19.489 8.161 16.646 1.00 56.38 189 ASP A C 1
ATOM 1497 O O . ASP A 1 189 ? -20.016 7.487 17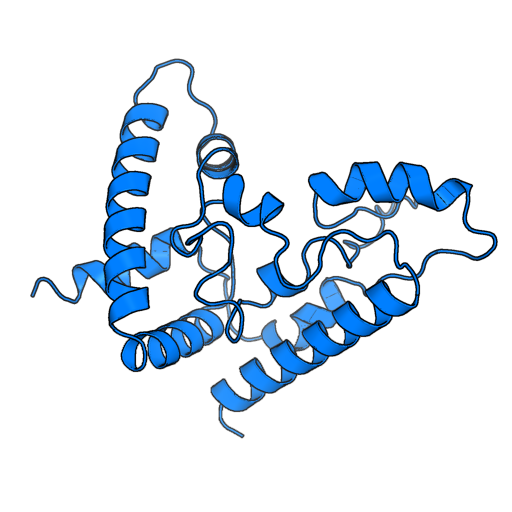.530 1.00 56.38 189 ASP A O 1
ATOM 1501 N N . THR A 1 190 ? -18.968 9.360 16.922 1.00 53.00 190 THR A N 1
ATOM 1502 C CA . THR A 1 190 ? -19.036 10.004 18.250 1.00 53.00 190 THR A CA 1
ATOM 1503 C C . THR A 1 190 ? -20.143 11.057 18.369 1.00 53.00 190 THR A C 1
ATOM 1505 O O . THR A 1 190 ? -20.154 11.802 19.350 1.00 53.00 190 THR A O 1
ATOM 1508 N N . ARG A 1 191 ? -21.036 11.161 17.377 1.00 40.69 191 ARG A N 1
ATOM 1509 C CA . ARG A 1 191 ? -22.170 12.100 17.362 1.00 40.69 191 ARG A CA 1
ATOM 1510 C C . ARG A 1 191 ? -23.508 11.389 17.444 1.00 40.69 191 ARG A C 1
ATOM 1512 O O . ARG A 1 191 ? -23.610 10.278 16.886 1.00 40.69 191 ARG A O 1
#

Secondary structure (DSSP, 8-state):
--HHHHHHHHHHHHHHHHHHHHHH-TT---STT--HHHHH-SS-EE-HHHHHHHHHHHHH-HHHHHHHHHHHHHHHHHHHHHHTSTT---HHHHHTTS--TTEETTEETTGGG--HHHHHTTS-EEPPPTTT-PPEES-HHHHHHHHHHGGG-SS---PPBHHHHHGGGTTS-S-EEHHHHHHHHHHHTT-